Protein 9Z6R (pdb70)

B-factor: mean 29.13, std 9.94, range [15.43, 80.77]

Structure (mmCIF, N/CA/C/O backbone):
data_9Z6R
#
_entry.id   9Z6R
#
_cell.length_a   41.947
_cell.length_b   40.742
_cell.length_c   67.579
_cell.angle_alpha   90.00
_cell.angle_beta   93.11
_cell.angle_gamma   90.00
#
_symmetry.space_group_name_H-M   'P 1 21 1'
#
loop_
_entity.id
_entity.type
_entity.pdbx_description
1 polymer 'CBS domain containing protein'
2 non-polymer 'ACETATE ION'
3 non-polymer 'CHLORIDE ION'
4 non-polymer 'TETRAETHYLENE GLYCOL'
5 water water
#
loop_
_atom_site.group_PDB
_atom_site.id
_atom_site.type_symbol
_atom_site.label_atom_id
_atom_site.label_alt_id
_atom_site.label_comp_id
_atom_site.label_asym_id
_atom_site.label_entity_id
_atom_site.label_seq_id
_atom_site.pdbx_PDB_ins_code
_atom_site.Cartn_x
_atom_site.Cartn_y
_atom_site.Cartn_z
_atom_site.occupancy
_atom_site.B_iso_or_equiv
_atom_site.auth_seq_id
_atom_site.auth_comp_id
_atom_site.auth_asym_id
_atom_site.auth_atom_id
_atom_site.pdbx_PDB_model_num
ATOM 1 N N . HIS A 1 6 ? 47.650 -6.589 -17.445 1.00 59.12 -2 HIS A N 1
ATOM 2 C CA . HIS A 1 6 ? 47.338 -6.372 -15.998 1.00 58.30 -2 HIS A CA 1
ATOM 3 C C . HIS A 1 6 ? 48.622 -6.414 -15.175 1.00 56.74 -2 HIS A C 1
ATOM 4 O O . HIS A 1 6 ? 49.198 -7.474 -14.947 1.00 58.40 -2 HIS A O 1
ATOM 6 N N . HIS A 1 7 ? 49.053 -5.248 -14.701 1.00 53.12 -1 HIS A N 1
ATOM 7 C CA . HIS A 1 7 ? 50.422 -5.121 -14.224 1.00 49.15 -1 HIS A CA 1
ATOM 8 C C . HIS A 1 7 ? 50.635 -5.859 -12.908 1.00 43.75 -1 HIS A C 1
ATOM 9 O O . HIS A 1 7 ? 51.645 -6.547 -12.740 1.00 42.61 -1 HIS A O 1
ATOM 11 N N . HIS A 1 8 ? 49.728 -5.692 -11.937 1.00 41.11 0 HIS A N 1
ATOM 12 C CA . HIS A 1 8 ? 50.128 -6.028 -10.577 1.00 39.09 0 HIS A CA 1
ATOM 13 C C . HIS A 1 8 ? 48.934 -6.283 -9.672 1.00 35.68 0 HIS A C 1
ATOM 14 O O . HIS A 1 8 ? 47.842 -5.757 -9.885 1.00 35.20 0 HIS A O 1
ATOM 21 N N . MET A 1 9 ? 49.178 -7.049 -8.610 1.00 33.64 1 MET A N 1
ATOM 22 C CA . MET A 1 9 ? 48.148 -7.252 -7.601 1.00 33.92 1 MET A CA 1
ATOM 23 C C . MET A 1 9 ? 48.005 -5.998 -6.741 1.00 28.50 1 MET A C 1
ATOM 24 O O . MET A 1 9 ? 48.961 -5.251 -6.521 1.00 29.58 1 MET A O 1
ATOM 29 N N . THR A 1 10 ? 46.780 -5.745 -6.303 1.00 23.31 2 THR A N 1
ATOM 30 C CA . THR A 1 10 ? 46.472 -4.494 -5.617 1.00 22.01 2 THR A CA 1
ATOM 31 C C . THR A 1 10 ? 47.170 -4.432 -4.272 1.00 21.26 2 THR A C 1
ATOM 32 O O . THR A 1 10 ? 47.131 -5.395 -3.501 1.00 21.51 2 THR A O 1
ATOM 36 N N . THR A 1 11 ? 47.791 -3.293 -3.988 1.00 20.96 3 THR A N 1
ATOM 37 C CA . THR A 1 11 ? 48.418 -3.082 -2.695 1.00 20.68 3 THR A CA 1
ATOM 38 C C . THR A 1 11 ? 47.499 -2.302 -1.760 1.00 19.05 3 THR A C 1
ATOM 39 O O . THR A 1 11 ? 46.536 -1.645 -2.162 1.00 20.22 3 THR A O 1
ATOM 43 N N . VAL A 1 12 ? 47.829 -2.389 -0.476 1.00 18.89 4 VAL A N 1
ATOM 44 C CA . VAL A 1 12 ? 47.048 -1.699 0.544 1.00 17.52 4 VAL A CA 1
ATOM 45 C C . VAL A 1 12 ? 46.975 -0.205 0.256 1.00 17.92 4 VAL A C 1
ATOM 46 O O . VAL A 1 12 ? 45.924 0.421 0.431 1.00 18.55 4 VAL A O 1
ATOM 50 N N . ALA A 1 13 ? 48.081 0.387 -0.202 1.00 18.74 5 ALA A N 1
ATOM 51 C CA . ALA A 1 13 ? 48.110 1.823 -0.431 1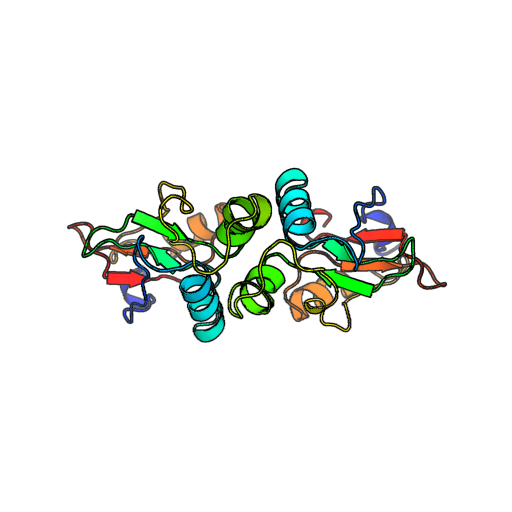.00 20.23 5 ALA A CA 1
ATOM 52 C C . ALA A 1 13 ? 47.061 2.249 -1.448 1.00 19.65 5 ALA A C 1
ATOM 53 O O . ALA A 1 13 ? 46.600 3.392 -1.416 1.00 21.68 5 ALA A O 1
ATOM 55 N N . GLU A 1 14 ? 46.667 1.353 -2.354 1.00 22.25 6 GLU A N 1
ATOM 56 C CA . GLU A 1 14 ? 45.728 1.729 -3.401 1.00 23.42 6 GLU A CA 1
ATOM 57 C C . GLU A 1 14 ? 44.285 1.789 -2.927 1.00 25.24 6 GLU A C 1
ATOM 58 O O . GLU A 1 14 ? 43.442 2.370 -3.617 1.00 27.79 6 GLU A O 1
ATOM 64 N N . VAL A 1 15 ? 43.985 1.202 -1.772 1.00 23.19 7 VAL A N 1
ATOM 65 C CA . VAL A 1 15 ? 42.618 1.144 -1.281 1.00 23.79 7 VAL A CA 1
ATOM 66 C C . VAL A 1 15 ? 42.448 1.725 0.117 1.00 22.10 7 VAL A C 1
ATOM 67 O O . VAL A 1 15 ? 41.308 2.013 0.509 1.00 23.00 7 VAL A O 1
ATOM 71 N N . MET A 1 16 ? 43.517 1.925 0.880 1.00 20.47 8 MET A N 1
ATOM 72 C CA . MET A 1 16 ? 43.361 2.457 2.222 1.00 19.97 8 MET A CA 1
ATOM 73 C C . MET A 1 16 ? 42.872 3.902 2.183 1.00 20.24 8 MET A C 1
ATOM 74 O O . MET A 1 16 ? 42.987 4.616 1.176 1.00 22.19 8 MET A O 1
ATOM 79 N N . THR A 1 17 ? 42.330 4.348 3.309 1.00 19.39 9 THR A N 1
ATOM 80 C CA . THR A 1 17 ? 42.089 5.767 3.468 1.00 20.12 9 THR A CA 1
ATOM 81 C C . THR A 1 17 ? 43.323 6.426 4.070 1.00 20.46 9 THR A C 1
ATOM 82 O O . THR A 1 17 ? 44.050 5.814 4.847 1.00 20.25 9 THR A O 1
ATOM 86 N N . ARG A 1 18 ? 43.551 7.682 3.678 1.00 22.65 10 ARG A N 1
ATOM 87 C CA A ARG A 1 18 ? 44.647 8.498 4.182 0.71 23.44 10 ARG A CA 1
ATOM 88 C CA B ARG A 1 18 ? 44.649 8.491 4.187 0.29 23.94 10 ARG A CA 1
ATOM 89 C C . ARG A 1 18 ? 44.168 9.654 5.041 1.00 25.82 10 ARG A C 1
ATOM 90 O O . ARG A 1 18 ? 45.000 10.365 5.617 1.00 28.04 10 ARG A O 1
ATOM 105 N N . ASP A 1 19 ? 42.862 9.869 5.115 1.00 27.71 11 ASP A N 1
ATOM 106 C CA . ASP A 1 19 ? 42.230 10.857 5.977 1.00 30.17 11 ASP A CA 1
ATOM 107 C C . ASP A 1 19 ? 42.102 10.185 7.332 1.00 31.37 11 ASP A C 1
ATOM 108 O O . ASP A 1 19 ? 41.191 9.386 7.559 1.00 34.03 11 ASP A O 1
ATOM 113 N N . LEU A 1 20 ? 43.046 10.490 8.217 1.00 29.66 12 LEU A N 1
ATOM 114 C CA . LEU A 1 20 ? 43.281 9.733 9.436 1.00 31.28 12 LEU A CA 1
ATOM 115 C C . LEU A 1 20 ? 42.571 10.413 10.594 1.00 30.69 12 LEU A C 1
ATOM 116 O O . LEU A 1 20 ? 42.804 11.593 10.859 1.00 32.79 12 LEU A O 1
ATOM 121 N N . ALA A 1 21 ? 41.692 9.681 11.253 1.00 29.66 13 ALA A N 1
ATOM 122 C CA . ALA A 1 21 ? 41.106 10.102 12.519 1.00 30.74 13 ALA A CA 1
ATOM 123 C C . ALA A 1 21 ? 41.691 9.200 13.598 1.00 29.50 13 ALA A C 1
ATOM 124 O O . ALA A 1 21 ? 41.437 7.992 13.608 1.00 30.91 13 ALA A O 1
ATOM 126 N N . THR A 1 22 ? 42.492 9.776 14.481 1.00 28.05 14 THR A N 1
ATOM 127 C CA . THR A 1 22 ? 43.132 9.015 15.543 1.00 25.99 14 THR A CA 1
ATOM 128 C C . THR A 1 22 ? 42.758 9.583 16.907 1.00 25.53 14 THR A C 1
ATOM 129 O O . THR A 1 22 ? 42.214 10.682 17.032 1.00 26.24 14 THR A O 1
ATOM 133 N N . ILE A 1 23 ? 43.079 8.818 17.940 1.00 25.37 15 ILE A N 1
ATOM 134 C CA . ILE A 1 23 ? 42.841 9.243 19.308 1.00 24.75 15 ILE A CA 1
ATOM 135 C C . ILE A 1 23 ? 44.074 8.934 20.136 1.00 24.29 15 ILE A C 1
ATOM 136 O O . ILE A 1 23 ? 44.763 7.941 19.912 1.00 24.58 15 ILE A O 1
ATOM 141 N N . GLY A 1 24 ? 44.352 9.792 21.104 1.00 24.83 16 GLY A N 1
ATOM 142 C CA . GLY A 1 24 ? 45.513 9.609 21.932 1.00 24.20 16 GLY A CA 1
ATOM 143 C C . GLY A 1 24 ? 45.236 8.810 23.189 1.00 24.43 16 GLY A C 1
ATOM 144 O O . GLY A 1 24 ? 44.106 8.746 23.686 1.00 23.95 16 GLY A O 1
ATOM 145 N N . PRO A 1 25 ? 46.294 8.208 23.746 1.00 26.21 17 PRO A N 1
ATOM 146 C CA . PRO A 1 25 ? 46.108 7.336 24.913 1.00 27.65 17 PRO A CA 1
ATOM 147 C C . PRO A 1 25 ? 45.674 8.081 26.151 1.00 27.91 17 PRO A C 1
ATOM 148 O O . PRO A 1 25 ? 45.112 7.455 27.058 1.00 27.49 17 PRO A O 1
ATOM 152 N N . SER A 1 26 ? 45.903 9.392 26.226 1.00 28.62 18 SER A N 1
ATOM 153 C CA A SER A 1 26 ? 45.503 10.202 27.370 0.55 29.53 18 SER A CA 1
ATOM 154 C CA B SER A 1 26 ? 45.479 10.151 27.396 0.45 29.27 18 SER A CA 1
ATOM 155 C C . SER A 1 26 ? 44.095 10.772 27.239 1.00 28.81 18 SER A C 1
ATOM 156 O O . SER A 1 26 ? 43.600 11.402 28.182 1.00 30.33 18 SER A O 1
ATOM 161 N N . GLN A 1 27 ? 43.452 10.597 26.094 1.00 26.35 19 GLN A N 1
ATOM 162 C CA . GLN A 1 27 ? 42.073 11.012 25.934 1.00 25.00 19 GLN A CA 1
ATOM 163 C C . GLN A 1 27 ? 41.165 9.991 26.596 1.00 25.22 19 GLN A C 1
ATOM 164 O O . GLN A 1 27 ? 41.574 8.871 26.910 1.00 25.56 19 GLN A O 1
ATOM 170 N N . SER A 1 28 ? 39.923 10.393 26.820 1.00 24.94 20 SER A N 1
ATOM 171 C CA . SER A 1 28 ? 39.011 9.591 27.620 1.00 24.09 20 SER A CA 1
ATOM 172 C C . SER A 1 28 ? 38.226 8.581 26.789 1.00 22.60 20 SER A C 1
ATOM 173 O O . SER A 1 28 ? 38.069 8.709 25.576 1.00 22.23 20 SER A O 1
ATOM 176 N N . LEU A 1 29 ? 37.733 7.550 27.476 1.00 22.18 21 LEU A N 1
ATOM 177 C CA . LEU A 1 29 ? 36.797 6.615 26.859 1.00 22.52 21 LEU A CA 1
ATOM 178 C C . LEU A 1 29 ? 35.584 7.336 26.288 1.00 20.49 21 LEU A C 1
ATOM 179 O O . LEU A 1 29 ? 35.083 6.958 25.221 1.00 20.75 21 LEU A O 1
ATOM 184 N N . ARG A 1 30 ? 35.083 8.364 26.985 1.00 21.94 22 ARG A N 1
ATOM 185 C CA . ARG A 1 30 ? 33.969 9.145 26.455 1.00 21.72 22 ARG A CA 1
ATOM 186 C C . ARG A 1 30 ? 34.330 9.769 25.108 1.00 21.91 22 ARG A C 1
ATOM 187 O O . ARG A 1 30 ? 33.519 9.770 24.172 1.00 22.99 22 ARG A O 1
ATOM 195 N N . GLU A 1 31 ? 35.545 10.308 24.991 1.00 22.45 23 GLU A N 1
ATOM 196 C CA . GLU A 1 31 ? 35.965 10.913 23.731 1.00 24.24 23 GLU A CA 1
ATOM 197 C C . GLU A 1 31 ? 36.063 9.866 22.631 1.00 21.42 23 GLU A C 1
ATOM 198 O O . GLU A 1 31 ? 35.686 10.124 21.484 1.00 23.69 23 GLU A O 1
ATOM 204 N N . ALA A 1 32 ? 36.601 8.686 22.953 1.00 20.98 24 ALA A N 1
ATOM 205 C CA . ALA A 1 32 ? 36.664 7.609 21.969 1.00 20.09 24 ALA A CA 1
ATOM 206 C C . ALA A 1 32 ? 35.273 7.209 21.496 1.00 20.24 24 ALA A C 1
ATOM 207 O O . ALA A 1 32 ? 35.053 7.014 20.296 1.00 20.70 24 ALA A O 1
ATOM 209 N N . ALA A 1 33 ? 34.322 7.088 22.420 1.00 21.03 25 ALA A N 1
ATOM 210 C CA . ALA A 1 33 ? 32.966 6.674 22.078 1.00 21.51 25 ALA A CA 1
ATOM 211 C C . ALA A 1 33 ? 32.276 7.722 21.216 1.00 21.50 25 ALA A C 1
ATOM 212 O O . ALA A 1 33 ? 31.602 7.378 20.233 1.00 22.84 25 ALA A O 1
ATOM 214 N N . LYS A 1 34 ? 32.469 9.007 21.534 1.00 23.87 26 LYS A N 1
ATOM 215 C CA . LYS A 1 34 ? 31.928 10.061 20.676 1.00 25.61 26 LYS A CA 1
ATOM 216 C C . LYS A 1 34 ? 32.521 10.003 19.271 1.00 24.60 26 LYS A C 1
ATOM 217 O O . LYS A 1 34 ? 31.805 10.191 18.279 1.00 25.28 26 LYS A O 1
ATOM 223 N N . MET A 1 35 ? 33.833 9.766 19.166 1.00 23.71 27 MET A N 1
ATOM 224 C CA . MET A 1 35 ? 34.465 9.683 17.847 1.00 23.80 27 MET A CA 1
ATOM 225 C C . MET A 1 35 ? 33.923 8.501 17.056 1.00 22.52 27 MET A C 1
ATOM 226 O O . MET A 1 35 ? 33.637 8.637 15.859 1.00 22.72 27 MET A O 1
ATOM 231 N N . MET A 1 36 ? 33.765 7.339 17.702 1.00 21.29 28 MET A N 1
ATOM 232 C CA . MET A 1 36 ? 33.181 6.177 17.033 1.00 20.07 28 MET A CA 1
ATOM 233 C C . MET A 1 36 ? 31.776 6.467 16.526 1.00 21.47 28 MET A C 1
ATOM 234 O O . MET A 1 36 ? 31.412 6.073 15.408 1.00 23.00 28 MET A O 1
ATOM 239 N N . ASP A 1 37 ? 30.980 7.176 17.319 1.00 22.84 29 ASP A N 1
ATOM 240 C CA . ASP A 1 37 ? 29.627 7.518 16.909 1.00 24.67 29 ASP A CA 1
ATOM 241 C C . ASP A 1 37 ? 29.652 8.493 15.738 1.00 25.98 29 ASP A C 1
ATOM 242 O O . ASP A 1 37 ? 29.005 8.267 14.707 1.00 26.57 29 ASP A O 1
ATOM 247 N N . ASP A 1 38 ? 30.417 9.579 15.875 1.00 25.43 30 ASP A N 1
ATOM 248 C CA . ASP A 1 38 ? 30.436 10.626 14.856 1.00 26.07 30 ASP A CA 1
ATOM 249 C C . ASP A 1 38 ? 30.914 10.092 13.511 1.00 25.70 30 ASP A C 1
ATOM 250 O O . ASP A 1 38 ? 30.377 10.469 12.457 1.00 26.87 30 ASP A O 1
ATOM 255 N N . LEU A 1 39 ? 31.967 9.275 13.524 1.00 25.70 31 LEU A N 1
ATOM 256 C CA . LEU A 1 39 ? 32.578 8.747 12.311 1.00 24.93 31 LEU A CA 1
ATOM 257 C C . LEU A 1 39 ? 31.977 7.425 11.852 1.00 25.00 31 LEU A C 1
ATOM 258 O O . LEU A 1 39 ? 32.352 6.930 10.782 1.00 26.66 31 LEU A O 1
ATOM 263 N N . ASN A 1 40 ? 31.044 6.859 12.609 1.00 24.17 32 ASN A N 1
ATOM 264 C CA . ASN A 1 40 ? 30.397 5.599 12.256 1.00 25.22 32 ASN A CA 1
ATOM 265 C C . ASN A 1 40 ? 31.425 4.502 12.022 1.00 23.20 32 ASN A C 1
ATOM 266 O O . ASN A 1 40 ? 31.357 3.741 11.048 1.00 25.79 32 ASN A O 1
ATOM 271 N N . VAL A 1 41 ? 32.364 4.396 12.963 1.00 21.75 33 VAL A N 1
ATOM 272 C CA . VAL A 1 41 ? 33.368 3.343 12.940 1.00 20.14 33 VAL A CA 1
ATOM 273 C C . VAL A 1 41 ? 33.355 2.615 14.276 1.00 20.40 33 VAL A C 1
ATOM 274 O O . VAL A 1 41 ? 32.975 3.170 15.314 1.00 20.09 33 VAL A O 1
ATOM 278 N N . GLY A 1 42 ? 33.798 1.362 14.238 1.00 21.12 34 GLY A N 1
ATOM 279 C CA . GLY A 1 42 ? 33.866 0.511 15.403 1.00 19.82 34 GLY A CA 1
ATOM 280 C C . GLY A 1 42 ? 35.238 0.335 16.003 1.00 18.62 34 GLY A C 1
ATOM 281 O O . GLY A 1 42 ? 35.381 -0.413 16.974 1.00 19.99 34 GLY A O 1
ATOM 282 N N . SER A 1 43 ? 36.257 1.002 15.462 1.00 18.71 35 SER A N 1
ATOM 283 C CA A SER A 1 43 ? 37.645 0.814 15.880 0.55 18.08 35 SER A CA 1
ATOM 284 C CA B SER A 1 43 ? 37.600 0.885 15.992 0.45 20.39 35 SER A CA 1
ATOM 285 C C . SER A 1 43 ? 38.401 2.094 15.544 1.00 19.59 35 SER A C 1
ATOM 286 O O . SER A 1 43 ? 38.214 2.618 14.439 1.00 21.94 35 SER A O 1
ATOM 291 N N . LEU A 1 44 ? 39.257 2.562 16.457 1.00 19.54 36 LEU A N 1
ATOM 292 C CA . LEU A 1 44 ? 40.057 3.750 16.282 1.00 20.07 36 LEU A CA 1
ATOM 293 C C . LEU A 1 44 ? 41.530 3.435 16.494 1.00 19.04 36 LEU A C 1
ATOM 294 O O . LEU A 1 44 ? 41.892 2.766 17.478 1.00 19.95 36 LEU A O 1
ATOM 299 N N . PRO A 1 45 ? 42.411 3.986 15.657 1.00 20.05 37 PRO A N 1
ATOM 300 C CA . PRO A 1 45 ? 43.850 3.910 15.941 1.00 20.27 37 PRO A CA 1
ATOM 301 C C . PRO A 1 45 ? 44.195 4.810 17.115 1.00 21.25 37 PRO A C 1
ATOM 302 O O . PRO A 1 45 ? 43.793 5.979 17.165 1.00 22.66 37 PRO A O 1
ATOM 306 N N . VAL A 1 46 ? 44.924 4.243 18.063 1.00 20.76 38 VAL A N 1
ATOM 307 C CA . VAL A 1 46 ? 45.397 4.951 19.243 1.00 21.58 38 VAL A CA 1
ATOM 308 C C . VAL A 1 46 ? 46.844 5.279 18.968 1.00 22.69 38 VAL A C 1
ATOM 309 O O . VAL A 1 46 ? 47.655 4.378 18.737 1.00 24.16 38 VAL A O 1
ATOM 313 N N . CYS A 1 47 ? 47.175 6.558 18.954 1.00 24.61 39 CYS A N 1
ATOM 314 C CA A CYS A 1 47 ? 48.516 6.972 18.582 0.58 26.87 39 CYS A CA 1
ATOM 315 C CA B CYS A 1 47 ? 48.550 6.911 18.659 0.42 28.30 39 CYS A CA 1
ATOM 316 C C . CYS A 1 47 ? 48.943 8.187 19.384 1.00 30.17 39 CYS A C 1
ATOM 317 O O . CYS A 1 47 ? 48.107 8.948 19.875 1.00 30.47 39 CYS A O 1
ATOM 322 N N . ASP A 1 48 ? 50.250 8.396 19.446 1.00 36.72 40 ASP A N 1
ATOM 323 C CA A ASP A 1 48 ? 50.840 9.697 19.763 0.51 40.55 40 ASP A CA 1
ATOM 324 C CA B ASP A 1 48 ? 50.840 9.691 19.756 0.49 39.80 40 ASP A CA 1
ATOM 325 C C . ASP A 1 48 ? 51.412 10.195 18.434 1.00 40.99 40 ASP A C 1
ATOM 326 O O . ASP A 1 48 ? 52.461 9.723 17.978 1.00 41.67 40 ASP A O 1
ATOM 335 N N . GLY A 1 49 ? 50.703 11.122 17.793 1.00 41.97 41 GLY A N 1
ATOM 336 C CA . GLY A 1 49 ? 51.117 11.530 16.457 1.00 44.05 41 GLY A CA 1
ATOM 337 C C . GLY A 1 49 ? 51.078 10.341 15.519 1.00 45.39 41 GLY A C 1
ATOM 338 O O . GLY A 1 49 ? 50.104 9.577 15.483 1.00 47.25 41 GLY A O 1
ATOM 339 N N . VAL A 1 50 ? 52.164 10.165 14.756 1.00 43.72 42 VAL A N 1
ATOM 340 C CA . VAL A 1 50 ? 52.246 9.052 13.813 1.00 42.11 42 VAL A CA 1
ATOM 341 C C . VAL A 1 50 ? 52.678 7.752 14.472 1.00 37.47 42 VAL A C 1
ATOM 342 O O . VAL A 1 50 ? 52.874 6.747 13.766 1.00 33.66 42 VAL A O 1
ATOM 346 N N . ASN A 1 51 ? 52.850 7.754 15.798 1.00 36.29 43 ASN A N 1
ATOM 347 C CA . ASN A 1 51 ? 53.377 6.620 16.555 1.00 34.97 43 ASN A CA 1
ATOM 348 C C . ASN A 1 51 ? 52.216 5.750 17.010 1.00 30.22 43 ASN A C 1
ATOM 349 O O . ASN A 1 51 ? 51.494 6.101 17.949 1.00 29.97 43 ASN A O 1
ATOM 354 N N . LEU A 1 52 ? 52.071 4.601 16.378 1.00 27.20 44 LEU A N 1
ATOM 355 C CA . LEU A 1 52 ? 50.904 3.768 16.569 1.00 25.89 44 LEU A CA 1
ATOM 356 C C . LEU A 1 52 ? 51.075 2.920 17.816 1.00 25.03 44 LEU A C 1
ATOM 357 O O . LEU A 1 52 ? 52.058 2.184 17.956 1.00 26.63 44 LEU A O 1
ATOM 362 N N . ILE A 1 53 ? 50.088 3.004 18.697 1.00 23.88 45 ILE A N 1
ATOM 363 C CA . ILE A 1 53 ? 50.072 2.243 19.933 1.00 25.57 45 ILE A CA 1
ATOM 364 C C . ILE A 1 53 ? 49.197 1.004 19.816 1.00 25.04 45 ILE A C 1
ATOM 365 O O . ILE A 1 53 ? 49.576 -0.083 20.252 1.00 28.11 45 ILE A O 1
ATOM 370 N N . GLY A 1 54 ? 48.008 1.156 19.252 1.00 22.91 46 GLY A N 1
ATOM 371 C CA . GLY A 1 54 ? 47.082 0.050 19.182 1.00 22.33 46 GLY A CA 1
ATOM 372 C C . GLY A 1 54 ? 45.828 0.460 18.442 1.00 21.90 46 GLY A C 1
ATOM 373 O O . GLY A 1 54 ? 45.753 1.540 17.846 1.00 23.00 46 GLY A O 1
ATOM 374 N N . MET A 1 55 ? 44.862 -0.436 18.448 1.00 21.46 47 MET A N 1
ATOM 375 C CA . MET A 1 55 ? 43.522 -0.155 17.950 1.00 21.30 47 MET A CA 1
ATOM 376 C C . MET A 1 55 ? 42.568 -0.389 19.103 1.00 20.27 47 MET A C 1
ATOM 377 O O . MET A 1 55 ? 42.701 -1.383 19.815 1.00 22.41 47 MET A O 1
ATOM 382 N N . LEU A 1 56 ? 41.637 0.527 19.297 1.00 19.10 48 LEU A N 1
ATOM 383 C CA . LEU A 1 56 ? 40.633 0.416 20.355 1.00 19.53 48 LEU A CA 1
ATOM 384 C C . LEU A 1 56 ? 39.279 0.217 19.694 1.00 18.64 48 LEU A C 1
ATOM 385 O O . LEU A 1 56 ? 38.856 1.059 18.893 1.00 19.36 48 LEU A O 1
ATOM 390 N N . THR A 1 57 ? 38.602 -0.883 20.017 1.00 17.87 49 THR A N 1
ATOM 391 C CA . THR A 1 57 ? 37.302 -1.151 19.419 1.00 18.28 49 THR A CA 1
ATOM 392 C C . THR A 1 57 ? 36.160 -0.786 20.361 1.00 17.91 49 THR A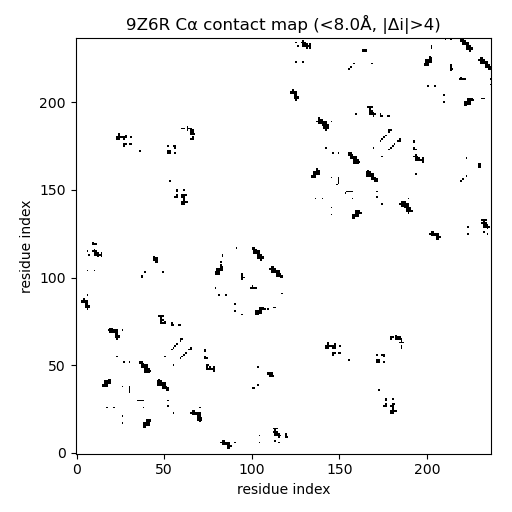 C 1
ATOM 393 O O . THR A 1 57 ? 36.337 -0.671 21.579 1.00 18.42 49 THR A O 1
ATOM 397 N N . ASP A 1 58 ? 34.960 -0.656 19.789 1.00 18.90 50 ASP A N 1
ATOM 398 C CA . ASP A 1 58 ? 33.777 -0.463 20.619 1.00 19.66 50 ASP A CA 1
ATOM 399 C C . ASP A 1 58 ? 33.596 -1.625 21.591 1.00 19.88 50 ASP A C 1
ATOM 400 O O . ASP A 1 58 ? 33.336 -1.411 22.792 1.00 20.67 50 ASP A O 1
ATOM 405 N N . ARG A 1 59 ? 33.831 -2.848 21.134 1.00 20.36 51 ARG A N 1
ATOM 406 C CA . ARG A 1 59 ? 33.683 -3.978 22.031 1.00 20.94 51 ARG A CA 1
ATOM 407 C C . ARG A 1 59 ? 34.727 -3.941 23.135 1.00 19.38 51 ARG A C 1
ATOM 408 O O . ARG A 1 59 ? 34.433 -4.326 24.273 1.00 20.89 51 ARG A O 1
ATOM 416 N N . ASP A 1 60 ? 35.954 -3.505 22.830 1.00 19.20 52 ASP A N 1
ATOM 417 C CA . ASP A 1 60 ? 36.968 -3.367 23.872 1.00 19.28 52 ASP A CA 1
ATOM 418 C C . ASP A 1 60 ? 36.455 -2.465 24.991 1.00 19.12 52 ASP A C 1
ATOM 419 O O . ASP A 1 60 ? 36.676 -2.727 26.189 1.00 20.29 52 ASP A O 1
ATOM 424 N N . ILE A 1 61 ? 35.829 -1.343 24.627 1.00 19.39 53 ILE A N 1
ATOM 425 C CA . ILE A 1 61 ? 35.315 -0.442 25.652 1.00 20.26 53 ILE A CA 1
ATOM 426 C C . ILE A 1 61 ? 34.334 -1.184 26.540 1.00 19.03 53 ILE A C 1
ATOM 427 O O . ILE A 1 61 ? 34.382 -1.072 27.771 1.00 20.43 53 ILE A O 1
ATOM 432 N N . VAL A 1 62 ? 33.450 -1.977 25.942 1.00 18.80 54 VAL A N 1
ATOM 433 C CA . VAL A 1 62 ? 32.418 -2.656 26.710 1.00 18.25 54 VAL A CA 1
ATOM 434 C C . VAL A 1 62 ? 33.025 -3.736 27.587 1.00 18.00 54 VAL A C 1
ATOM 435 O O . VAL A 1 62 ? 32.739 -3.798 28.788 1.00 19.39 54 VAL A O 1
ATOM 439 N N . VAL A 1 63 ? 33.845 -4.618 27.016 1.00 18.97 55 VAL A N 1
ATOM 440 C CA . VAL A 1 63 ? 34.243 -5.794 27.785 1.00 20.66 55 VAL A CA 1
ATOM 441 C C . VAL A 1 63 ? 35.450 -5.523 28.685 1.00 21.54 55 VAL A C 1
ATOM 442 O O . VAL A 1 63 ? 35.591 -6.154 29.742 1.00 25.95 55 VAL A O 1
ATOM 446 N N . ARG A 1 64 ? 36.309 -4.581 28.320 1.00 20.08 56 ARG A N 1
ATOM 447 C CA . ARG A 1 64 ? 37.464 -4.271 29.143 1.00 22.01 56 ARG A CA 1
ATOM 448 C C . ARG A 1 64 ? 37.213 -3.133 30.119 1.00 23.61 56 ARG A C 1
ATOM 449 O O . ARG A 1 64 ? 37.837 -3.109 31.187 1.00 27.37 56 ARG A O 1
ATOM 457 N N . ALA A 1 65 ? 36.337 -2.181 29.781 1.00 20.81 57 ALA A N 1
ATOM 458 C CA . ALA A 1 65 ? 36.081 -1.054 30.670 1.00 20.83 57 ALA A CA 1
ATOM 459 C C . ALA A 1 65 ? 34.740 -1.165 31.374 1.00 19.46 57 ALA A C 1
ATOM 460 O O . ALA A 1 65 ? 34.707 -1.302 32.599 1.00 20.73 57 ALA A O 1
ATOM 462 N N . VAL A 1 66 ? 33.633 -1.094 30.637 1.00 19.59 58 VAL A N 1
ATOM 463 C CA . VAL A 1 66 ? 32.319 -1.023 31.269 1.00 17.96 58 VAL A CA 1
ATOM 464 C C . VAL A 1 66 ? 32.087 -2.229 32.175 1.00 18.50 58 VAL A C 1
ATOM 465 O O . VAL A 1 66 ? 31.620 -2.083 33.311 1.00 19.98 58 VAL A O 1
ATOM 469 N N . SER A 1 67 ? 32.461 -3.426 31.718 1.00 18.93 59 SER A N 1
ATOM 470 C CA A SER A 1 67 ? 32.204 -4.626 32.502 0.67 19.63 59 SER A CA 1
ATOM 471 C CA B SER A 1 67 ? 32.227 -4.640 32.488 0.33 20.57 59 SER A CA 1
ATOM 472 C C . SER A 1 67 ? 33.003 -4.631 33.794 1.00 21.74 59 SER A C 1
ATOM 473 O O . SER A 1 67 ? 32.617 -5.317 34.745 1.00 23.63 59 SER A O 1
ATOM 478 N N . ALA A 1 68 ? 34.106 -3.897 33.842 1.00 22.07 60 ALA A N 1
ATOM 479 C CA . ALA A 1 68 ? 34.948 -3.826 35.026 1.00 23.44 60 ALA A CA 1
ATOM 480 C C . ALA A 1 68 ? 34.670 -2.590 35.860 1.00 24.30 60 ALA A C 1
ATOM 481 O O . ALA A 1 68 ? 35.373 -2.358 36.855 1.00 27.81 60 ALA A O 1
ATOM 483 N N . GLY A 1 69 ? 33.657 -1.802 35.495 1.00 24.29 61 GLY A N 1
ATOM 484 C CA . GLY A 1 69 ? 33.308 -0.610 36.238 1.00 23.48 61 GLY A CA 1
ATOM 485 C C . GLY A 1 69 ? 34.148 0.600 35.908 1.00 23.95 61 GLY A C 1
ATOM 486 O O . GLY A 1 69 ? 34.106 1.588 36.662 1.00 26.03 61 GLY A O 1
ATOM 487 N N . VAL A 1 70 ? 34.924 0.548 34.826 1.00 23.18 62 VAL A N 1
ATOM 488 C CA . VAL A 1 70 ? 35.759 1.675 34.445 1.00 25.69 62 VAL A CA 1
ATOM 489 C C . VAL A 1 70 ? 34.863 2.676 33.745 1.00 25.98 62 VAL A C 1
ATOM 490 O O . VAL A 1 70 ? 34.176 2.328 32.775 1.00 27.97 62 VAL A O 1
ATOM 494 N N . ALA A 1 71 ? 34.874 3.907 34.223 1.00 26.17 63 ALA A N 1
ATOM 495 C CA . ALA A 1 71 ? 33.908 4.909 33.806 1.00 27.77 63 ALA A CA 1
ATOM 496 C C . ALA A 1 71 ? 34.423 5.710 32.629 1.00 25.68 63 ALA A C 1
ATOM 497 O O . ALA A 1 71 ? 35.613 5.702 32.309 1.00 24.02 63 ALA A O 1
ATOM 499 N N . PRO A 1 72 ? 33.524 6.450 31.975 1.00 25.16 64 PRO A N 1
ATOM 500 C CA . PRO A 1 72 ? 33.891 7.099 30.708 1.00 24.62 64 PRO A CA 1
ATOM 501 C C . PRO A 1 72 ? 34.951 8.170 30.824 1.00 24.87 64 PRO A C 1
ATOM 502 O O . PRO A 1 72 ? 35.591 8.480 29.817 1.00 25.52 64 PRO A O 1
ATOM 506 N N . ASN A 1 73 ? 35.167 8.747 31.991 1.00 26.54 65 ASN A N 1
ATOM 507 C CA . ASN A 1 73 ? 36.167 9.791 32.136 1.00 29.90 65 ASN A CA 1
ATOM 508 C C . ASN A 1 73 ? 37.587 9.248 32.205 1.00 30.24 65 ASN A C 1
ATOM 509 O O . ASN A 1 73 ? 38.538 10.037 32.160 1.00 31.59 65 ASN A O 1
ATOM 514 N N . GLU A 1 74 ? 37.758 7.938 32.325 1.00 29.19 66 GLU A N 1
ATOM 515 C CA . GLU A 1 74 ? 39.086 7.365 32.453 1.00 31.14 66 GLU A CA 1
ATOM 516 C C . GLU A 1 74 ? 39.801 7.361 31.108 1.00 27.73 66 GLU A C 1
ATOM 517 O O . GLU A 1 74 ? 39.174 7.342 30.041 1.00 26.20 66 GLU A O 1
ATOM 523 N N . ARG A 1 75 ? 41.129 7.399 31.182 1.00 27.72 67 ARG A N 1
ATOM 524 C CA . ARG A 1 75 ? 41.972 7.431 29.997 1.00 26.88 67 ARG A CA 1
ATOM 525 C C . ARG A 1 75 ? 41.900 6.103 29.262 1.00 26.50 67 ARG A C 1
ATOM 526 O O . ARG A 1 75 ? 41.738 5.031 29.859 1.00 29.24 67 ARG A O 1
ATOM 534 N N . ILE A 1 76 ? 41.984 6.185 27.935 1.00 24.20 68 ILE A N 1
ATOM 535 C CA A ILE A 1 76 ? 41.988 5.015 27.056 0.52 24.59 68 ILE A CA 1
ATOM 536 C CA B ILE A 1 76 ? 41.899 4.945 27.190 0.48 24.71 68 ILE A CA 1
ATOM 537 C C . ILE A 1 76 ? 43.145 4.081 27.358 1.00 25.41 68 ILE A C 1
ATOM 538 O O . ILE A 1 76 ? 43.058 2.869 27.137 1.00 24.75 68 ILE A O 1
ATOM 547 N N . GLU A 1 77 ? 44.282 4.630 27.794 1.00 28.12 69 GLU A N 1
ATOM 548 C CA . GLU A 1 77 ? 45.496 3.822 27.734 1.00 32.77 69 GLU A CA 1
ATOM 549 C C . GLU A 1 77 ? 45.436 2.591 28.634 1.00 32.72 69 GLU A C 1
ATOM 550 O O . GLU A 1 77 ? 46.096 1.584 28.344 1.00 34.19 69 GLU A O 1
ATOM 556 N N . GLY A 1 78 ? 44.651 2.630 29.705 1.00 31.95 70 GLY A N 1
ATOM 557 C CA . GLY A 1 78 ? 44.534 1.446 30.539 1.00 33.21 70 GLY A CA 1
ATOM 558 C C . GLY A 1 78 ? 43.706 0.335 29.933 1.00 32.91 70 GLY A C 1
ATOM 559 O O . GLY A 1 78 ? 43.707 -0.782 30.465 1.00 34.93 70 GLY A O 1
ATOM 560 N N . VAL A 1 79 ? 43.001 0.623 28.842 1.00 29.09 71 VAL A N 1
ATOM 561 C CA . VAL A 1 79 ? 42.099 -0.325 28.204 1.00 31.71 71 VAL A CA 1
ATOM 562 C C . VAL A 1 79 ? 42.691 -0.895 26.919 1.00 31.07 71 VAL A C 1
ATOM 563 O O . VAL A 1 79 ? 42.264 -1.973 26.481 1.00 30.42 71 VAL A O 1
ATOM 567 N N . VAL A 1 80 ? 43.681 -0.224 26.330 1.00 33.55 72 VAL A N 1
ATOM 568 C CA . VAL A 1 80 ? 44.289 -0.686 25.090 1.00 35.93 72 VAL A CA 1
ATOM 569 C C . VAL A 1 80 ? 45.054 -1.970 25.343 1.00 38.62 72 VAL A C 1
ATOM 570 O O . VAL A 1 80 ? 45.853 -2.065 26.284 1.00 40.40 72 VAL A O 1
ATOM 574 N N . SER A 1 81 ? 44.833 -2.955 24.482 1.00 39.83 73 SER A N 1
ATOM 575 C CA . SER A 1 81 ? 45.559 -4.209 24.555 1.00 42.96 73 SER A CA 1
ATOM 576 C C . SER A 1 81 ? 45.916 -4.615 23.141 1.00 42.48 73 SER A C 1
ATOM 577 O O . SER A 1 81 ? 45.124 -4.426 22.216 1.00 45.72 73 SER A O 1
ATOM 580 N N . GLY A 1 82 ? 47.096 -5.184 22.991 1.00 39.23 74 GLY A N 1
ATOM 581 C CA . GLY A 1 82 ? 47.610 -5.525 21.689 1.00 36.25 74 GLY A CA 1
ATOM 582 C C . GLY A 1 82 ? 48.232 -6.899 21.722 1.00 33.31 74 GLY A C 1
ATOM 583 O O . GLY A 1 82 ? 47.841 -7.762 22.516 1.00 34.97 74 GLY A O 1
ATOM 584 N N . PRO A 1 83 ? 49.208 -7.130 20.849 1.00 28.75 75 PRO A N 1
ATOM 585 C CA . PRO A 1 83 ? 49.715 -6.184 19.846 1.00 27.81 75 PRO A CA 1
ATOM 586 C C . PRO A 1 83 ? 48.652 -5.901 18.791 1.00 24.30 75 PRO A C 1
ATOM 587 O O . PRO A 1 83 ? 47.832 -6.786 18.528 1.00 22.61 75 PRO A O 1
ATOM 591 N N . PRO A 1 84 ? 48.622 -4.707 18.186 1.00 23.35 76 PRO A N 1
ATOM 592 C CA . PRO A 1 84 ? 47.636 -4.453 17.133 1.00 22.98 76 PRO A CA 1
ATOM 593 C C . PRO A 1 84 ? 47.996 -5.231 15.892 1.00 20.33 76 PRO A C 1
ATOM 594 O O . PRO A 1 84 ? 49.176 -5.431 15.586 1.00 19.58 76 PRO A O 1
ATOM 598 N N . ASP A 1 85 ? 46.968 -5.650 15.169 1.00 20.13 77 ASP A N 1
ATOM 599 C CA . ASP A 1 85 ? 47.188 -5.965 13.774 1.00 20.03 77 ASP A CA 1
ATOM 600 C C . ASP A 1 85 ? 47.631 -4.687 13.077 1.00 19.02 77 ASP A C 1
ATOM 601 O O . ASP A 1 85 ? 47.197 -3.585 13.423 1.00 21.01 77 ASP A O 1
ATOM 606 N N . TRP A 1 86 ? 48.515 -4.837 12.108 1.00 17.64 78 TRP A N 1
ATOM 607 C CA . TRP A 1 86 ? 48.966 -3.706 11.319 1.00 17.62 78 TRP A CA 1
ATOM 608 C C . TRP A 1 86 ? 49.601 -4.277 10.067 1.00 16.68 78 TRP A C 1
ATOM 609 O O . TRP A 1 86 ? 49.981 -5.451 10.021 1.00 18.51 78 TRP A O 1
ATOM 620 N N . CYS A 1 87 ? 49.710 -3.434 9.045 1.00 16.64 79 CYS A N 1
ATOM 621 C CA . CYS A 1 87 ? 50.342 -3.850 7.809 1.00 15.99 79 CYS A CA 1
ATOM 622 C C . CYS A 1 87 ? 51.123 -2.692 7.215 1.00 15.43 79 CYS A C 1
ATOM 623 O O . CYS A 1 87 ? 51.006 -1.553 7.654 1.00 16.28 79 CYS A O 1
ATOM 626 N N . TYR A 1 88 ? 51.952 -3.006 6.221 1.00 17.33 80 TYR A N 1
ATOM 627 C CA . TYR A 1 88 ? 52.650 -1.998 5.448 1.00 18.27 80 TYR A CA 1
ATOM 628 C C . TYR A 1 88 ? 51.836 -1.591 4.226 1.00 18.23 80 TYR A C 1
ATOM 629 O O . TYR A 1 88 ? 51.064 -2.373 3.669 1.00 17.94 80 TYR A O 1
ATOM 638 N N . GLU A 1 89 ? 52.041 -0.352 3.798 1.00 19.24 81 GLU A N 1
ATOM 639 C CA . GLU A 1 89 ? 51.255 0.153 2.685 1.00 19.42 81 GLU A CA 1
ATOM 640 C C . GLU A 1 89 ? 51.530 -0.593 1.383 1.00 19.81 81 GLU A C 1
ATOM 641 O O . GLU A 1 89 ? 50.656 -0.637 0.507 1.00 20.76 81 GLU A O 1
ATOM 647 N N . ASP A 1 90 ? 52.705 -1.198 1.236 1.00 20.52 82 ASP A N 1
ATOM 648 C CA A ASP A 1 90 ? 53.026 -1.934 0.018 0.66 22.18 82 ASP A CA 1
ATOM 649 C CA B ASP A 1 90 ? 53.022 -1.933 0.017 0.34 22.18 82 ASP A CA 1
ATOM 650 C C . ASP A 1 90 ? 52.646 -3.412 0.093 1.00 21.18 82 ASP A C 1
ATOM 651 O O . ASP A 1 90 ? 52.953 -4.167 -0.826 1.00 22.40 82 ASP A O 1
ATOM 660 N N . ASP A 1 91 ? 51.977 -3.843 1.155 1.00 18.42 83 ASP A N 1
ATOM 661 C CA . ASP A 1 91 ? 51.543 -5.224 1.239 1.00 18.39 83 ASP A CA 1
ATOM 662 C C . ASP A 1 91 ? 50.394 -5.489 0.268 1.00 20.40 83 ASP A C 1
ATOM 663 O O . ASP A 1 91 ? 49.665 -4.592 -0.144 1.00 19.83 83 ASP A O 1
ATOM 668 N N . ASP A 1 92 ? 50.230 -6.754 -0.073 1.00 21.71 84 ASP A N 1
ATOM 669 C CA . ASP A 1 92 ? 49.168 -7.194 -0.962 1.00 22.99 84 ASP A CA 1
ATOM 670 C C . ASP A 1 92 ? 47.844 -7.175 -0.209 1.00 20.25 84 ASP A C 1
ATOM 671 O O . ASP A 1 92 ? 47.749 -7.696 0.899 1.00 19.13 84 ASP A O 1
ATOM 676 N N . VAL A 1 93 ? 46.820 -6.579 -0.807 1.00 20.42 85 VAL A N 1
ATOM 677 C CA A VAL A 1 93 ? 45.538 -6.398 -0.124 0.36 20.98 85 VAL A CA 1
ATOM 678 C CA B VAL A 1 93 ? 45.578 -6.396 -0.070 0.64 22.23 85 VAL A CA 1
ATOM 679 C C . VAL A 1 93 ? 44.917 -7.732 0.242 1.00 20.49 85 VAL A C 1
ATOM 680 O O . VAL A 1 93 ? 44.310 -7.886 1.307 1.00 20.76 85 VAL A O 1
ATOM 687 N N . ASP A 1 94 ? 45.011 -8.718 -0.653 1.00 21.20 86 ASP A N 1
ATOM 688 C CA . ASP A 1 94 ? 44.343 -9.977 -0.360 1.00 23.37 86 ASP A CA 1
ATOM 689 C C . ASP A 1 94 ? 44.956 -10.679 0.849 1.00 22.51 86 ASP A C 1
ATOM 690 O O . ASP A 1 94 ? 44.245 -11.298 1.649 1.00 22.64 86 ASP A O 1
ATOM 695 N N . THR A 1 95 ? 46.277 -10.635 0.966 1.00 21.31 87 THR A N 1
ATOM 696 C CA . THR A 1 95 ? 46.936 -11.228 2.120 1.00 21.09 87 THR A CA 1
ATOM 697 C C . THR A 1 95 ? 46.492 -10.538 3.395 1.00 19.88 87 THR A C 1
ATOM 698 O O . THR A 1 95 ? 46.202 -11.193 4.414 1.00 21.73 87 THR A O 1
ATOM 702 N N . VAL A 1 96 ? 46.404 -9.215 3.349 1.00 18.44 88 VAL A N 1
ATOM 703 C CA . VAL A 1 96 ? 45.982 -8.476 4.528 1.00 18.10 88 VAL A CA 1
ATOM 704 C C . VAL A 1 96 ? 44.531 -8.779 4.858 1.00 17.92 88 VAL A C 1
ATOM 705 O O . VAL A 1 96 ? 44.186 -8.991 6.030 1.00 18.89 88 VAL A O 1
ATOM 709 N N . ARG A 1 97 ? 43.669 -8.861 3.844 1.00 17.80 89 ARG A N 1
ATOM 710 C CA . ARG A 1 97 ? 42.271 -9.189 4.096 1.00 18.92 89 ARG A CA 1
ATOM 711 C C . ARG A 1 97 ? 42.144 -10.534 4.803 1.00 20.40 89 ARG A C 1
ATOM 712 O O . ARG A 1 97 ? 41.353 -10.681 5.742 1.00 22.25 89 ARG A O 1
ATOM 720 N N . LYS A 1 98 ? 42.909 -11.530 4.373 1.00 21.13 90 LYS A N 1
ATOM 721 C CA . LYS A 1 98 ? 42.844 -12.827 5.047 1.00 22.64 90 LYS A CA 1
ATOM 722 C C . LYS A 1 98 ? 43.271 -12.734 6.515 1.00 23.37 90 LYS A C 1
ATOM 723 O O . LYS A 1 98 ? 42.692 -13.403 7.383 1.00 25.53 90 LYS A O 1
ATOM 729 N N . LYS A 1 99 ? 44.318 -11.955 6.800 1.00 23.21 91 LYS A N 1
ATOM 730 C CA . LYS A 1 99 ? 44.757 -11.748 8.179 1.00 22.21 91 LYS A CA 1
ATOM 731 C C . LYS A 1 99 ? 43.703 -11.013 8.993 1.00 23.13 91 LYS A C 1
ATOM 732 O O . LYS A 1 99 ? 43.543 -11.299 10.189 1.00 24.23 91 LYS A O 1
ATOM 738 N N . MET A 1 100 ? 42.972 -10.081 8.373 1.00 22.29 92 MET A N 1
ATOM 739 C CA . MET A 1 100 ? 41.888 -9.403 9.079 1.00 22.75 92 MET A CA 1
ATOM 740 C C . MET A 1 100 ? 40.762 -10.373 9.415 1.00 25.52 92 MET A C 1
ATOM 741 O O . MET A 1 100 ? 40.191 -10.316 10.508 1.00 26.79 92 MET A O 1
ATOM 746 N N . GLU A 1 101 ? 40.414 -11.265 8.491 1.00 28.50 93 GLU A N 1
ATOM 747 C CA . GLU A 1 101 ? 39.379 -12.252 8.784 1.00 31.62 93 GLU A CA 1
ATOM 748 C C . GLU A 1 101 ? 39.848 -13.225 9.866 1.00 32.79 93 GLU A C 1
ATOM 749 O O . GLU A 1 101 ? 39.057 -13.629 10.725 1.00 34.57 93 GLU A O 1
ATOM 755 N N . GLU A 1 102 ? 41.147 -13.535 9.889 1.00 33.57 94 GLU A N 1
ATOM 756 C CA . GLU A 1 102 ? 41.713 -14.418 10.909 1.00 35.85 94 GLU A CA 1
ATOM 757 C C . GLU A 1 102 ? 41.576 -13.814 12.302 1.00 34.85 94 GLU A C 1
ATOM 758 O O . GLU A 1 102 ? 41.247 -14.517 13.264 1.00 37.33 94 GLU A O 1
ATOM 764 N N . ALA A 1 103 ? 41.812 -12.511 12.426 1.00 33.79 95 ALA A N 1
ATOM 765 C CA . ALA A 1 103 ? 41.672 -11.795 13.683 1.00 32.33 95 ALA A CA 1
ATOM 766 C C . ALA A 1 103 ? 40.247 -11.311 13.930 1.00 32.14 95 ALA A C 1
ATOM 767 O O . ALA A 1 103 ? 39.964 -10.798 15.022 1.00 31.20 95 ALA A O 1
ATOM 769 N N . GLN A 1 104 ? 39.336 -11.500 12.973 1.00 30.59 96 GLN A N 1
ATOM 770 C CA . GLN A 1 104 ? 37.957 -11.008 13.075 1.00 30.85 96 GLN A CA 1
ATOM 771 C C . GLN A 1 104 ? 37.907 -9.500 13.341 1.00 26.79 96 GLN A C 1
ATOM 772 O O . GLN A 1 104 ? 37.169 -9.019 14.209 1.00 28.29 96 GLN A O 1
ATOM 778 N N . ILE A 1 105 ? 38.698 -8.747 12.583 1.00 23.85 97 ILE A N 1
ATOM 779 C CA . ILE A 1 105 ? 38.715 -7.296 12.678 1.00 21.44 97 ILE A CA 1
ATOM 780 C C . ILE A 1 105 ? 38.219 -6.687 11.371 1.00 20.53 97 ILE A C 1
ATOM 781 O O . ILE A 1 105 ? 38.278 -7.293 10.294 1.00 23.16 97 ILE A O 1
ATOM 786 N N . ARG A 1 106 ? 37.720 -5.456 11.477 1.00 20.16 98 ARG A N 1
ATOM 787 C CA . ARG A 1 106 ? 37.180 -4.745 10.323 1.00 21.86 98 ARG A CA 1
ATOM 788 C C . ARG A 1 106 ? 38.033 -3.582 9.842 1.00 19.80 98 ARG A C 1
ATOM 789 O O . ARG A 1 106 ? 37.771 -3.064 8.749 1.00 20.39 98 ARG A O 1
ATOM 797 N N . ARG A 1 107 ? 39.011 -3.133 10.627 1.00 18.81 99 ARG A N 1
ATOM 798 C CA . ARG A 1 107 ? 39.897 -2.040 10.259 1.00 17.08 99 ARG A CA 1
ATOM 799 C C . ARG A 1 107 ? 41.299 -2.405 10.714 1.00 17.60 99 ARG A C 1
ATOM 800 O O . ARG A 1 107 ? 41.488 -2.930 11.818 1.00 19.50 99 ARG A O 1
ATOM 808 N N . VAL A 1 108 ? 42.284 -2.103 9.885 1.00 16.69 100 VAL A N 1
ATOM 809 C CA . VAL A 1 108 ? 43.672 -2.364 10.233 1.00 16.66 100 VAL A CA 1
ATOM 810 C C . VAL A 1 108 ? 44.484 -1.108 9.940 1.00 16.24 100 VAL A C 1
ATOM 811 O O . VAL A 1 108 ? 44.352 -0.511 8.861 1.00 17.59 100 VAL A O 1
ATOM 815 N N . PRO A 1 109 ? 45.321 -0.665 10.858 1.00 16.30 101 PRO A N 1
ATOM 816 C CA . PRO A 1 109 ? 46.176 0.488 10.586 1.00 16.09 101 PRO A CA 1
ATOM 817 C C . PRO A 1 109 ? 47.309 0.114 9.632 1.00 15.75 101 PRO A C 1
ATOM 818 O O . PRO A 1 109 ? 47.800 -1.022 9.628 1.00 16.67 101 PRO A O 1
ATOM 822 N N . VAL A 1 110 ? 47.721 1.092 8.830 1.00 15.57 102 VAL A N 1
ATOM 823 C CA . VAL A 1 110 ? 48.722 0.900 7.790 1.00 15.86 102 VAL A CA 1
ATOM 824 C C . VAL A 1 110 ? 49.869 1.841 8.090 1.00 16.41 102 VAL A C 1
ATOM 825 O O . VAL A 1 110 ? 49.646 3.027 8.334 1.00 16.31 102 VAL A O 1
ATOM 829 N N . VAL A 1 111 ? 51.089 1.322 8.022 1.00 17.29 103 VAL A N 1
ATOM 830 C CA . VAL A 1 111 ? 52.280 2.096 8.321 1.00 17.49 103 VAL A CA 1
ATOM 831 C C . VAL A 1 111 ? 53.203 2.076 7.117 1.00 18.06 103 VAL A C 1
ATOM 832 O O . VAL A 1 111 ? 53.120 1.205 6.247 1.00 19.24 103 VAL A O 1
ATOM 836 N N . ASP A 1 112 ? 54.075 3.062 7.077 1.00 20.00 104 ASP A N 1
ATOM 837 C CA . ASP A 1 112 ? 55.160 3.065 6.106 1.00 22.69 104 ASP A CA 1
ATOM 838 C C . ASP A 1 112 ? 56.334 2.235 6.625 1.00 24.01 104 ASP A C 1
ATOM 839 O O . ASP A 1 112 ? 56.270 1.613 7.686 1.00 22.90 104 ASP A O 1
ATOM 844 N N . ARG A 1 113 ? 57.427 2.216 5.865 1.00 27.46 105 ARG A N 1
ATOM 845 C CA . ARG A 1 113 ? 58.569 1.394 6.241 1.00 31.96 105 ARG A CA 1
ATOM 846 C C . ARG A 1 113 ? 59.239 1.859 7.526 1.00 30.59 105 ARG A C 1
ATOM 847 O O . ARG A 1 113 ? 59.955 1.065 8.148 1.00 32.04 105 ARG A O 1
ATOM 855 N N . GLU A 1 114 ? 59.019 3.104 7.946 1.00 28.72 106 GLU A N 1
ATOM 856 C CA . GLU A 1 114 ? 59.496 3.571 9.240 1.00 29.46 106 GLU A CA 1
ATOM 857 C C . GLU A 1 114 ? 58.488 3.323 10.354 1.00 26.00 106 GLU A C 1
ATOM 858 O O . GLU A 1 114 ? 58.684 3.812 11.472 1.00 27.50 106 GLU A O 1
ATOM 864 N N . LYS A 1 115 ? 57.418 2.584 10.072 1.00 24.02 107 LYS A N 1
ATOM 865 C CA . LYS A 1 115 ? 56.376 2.253 11.042 1.00 23.10 107 LYS A CA 1
ATOM 866 C C . LYS A 1 115 ? 55.578 3.468 11.487 1.00 23.20 107 LYS A C 1
ATOM 867 O O . LYS A 1 115 ? 54.986 3.464 12.565 1.00 24.60 107 LYS A O 1
ATOM 873 N N . ARG A 1 116 ? 55.543 4.513 10.677 1.00 20.99 108 ARG A N 1
ATOM 874 C CA . ARG A 1 116 ? 54.675 5.653 10.921 1.00 21.70 108 ARG A CA 1
ATOM 875 C C . ARG A 1 116 ? 53.299 5.381 10.329 1.00 20.21 108 ARG A C 1
ATOM 876 O O . ARG A 1 116 ? 53.187 4.866 9.216 1.00 20.02 108 ARG A O 1
ATOM 884 N N . LEU A 1 117 ? 52.250 5.778 11.045 1.00 20.24 109 LEU A N 1
ATOM 885 C CA . LEU A 1 117 ? 50.880 5.597 10.574 1.00 20.06 109 LEU A CA 1
ATOM 886 C C . LEU A 1 117 ? 50.612 6.465 9.351 1.00 20.32 109 LEU A C 1
ATOM 887 O O . LEU A 1 117 ? 50.772 7.689 9.405 1.00 22.32 109 LEU A O 1
ATOM 892 N N . VAL A 1 118 ? 50.202 5.816 8.258 1.00 18.66 110 VAL A N 1
ATOM 893 C CA . VAL A 1 118 ? 49.900 6.504 7.001 1.00 19.53 110 VAL A CA 1
ATOM 894 C C . VAL A 1 118 ? 48.495 6.241 6.485 1.00 19.84 110 VAL A C 1
ATOM 895 O O . VAL A 1 118 ? 48.039 6.966 5.590 1.00 22.16 110 VAL A O 1
ATOM 899 N N . GLY A 1 119 ? 47.790 5.242 6.997 1.00 17.69 111 GLY A N 1
ATOM 900 C CA . GLY A 1 119 ? 46.448 5.008 6.511 1.00 18.65 111 GLY A CA 1
ATOM 901 C C . GLY A 1 119 ? 45.732 3.992 7.365 1.00 16.68 111 GLY A C 1
ATOM 902 O O . GLY A 1 119 ? 46.273 3.482 8.346 1.00 16.72 111 GLY A O 1
ATOM 903 N N . ILE A 1 120 ? 44.468 3.770 7.017 1.00 16.76 112 ILE A N 1
ATOM 904 C CA . ILE A 1 120 ? 43.619 2.761 7.631 1.00 17.08 112 ILE A CA 1
ATOM 905 C C . ILE A 1 120 ? 42.952 1.973 6.524 1.00 16.53 112 ILE A C 1
ATOM 906 O O . ILE A 1 120 ? 42.454 2.562 5.559 1.00 18.66 112 ILE A O 1
ATOM 911 N N . LEU A 1 121 ? 42.999 0.657 6.626 1.00 16.66 113 LEU A N 1
ATOM 912 C CA . LEU A 1 121 ? 42.353 -0.222 5.656 1.00 16.68 113 LEU A CA 1
ATOM 913 C C . LEU A 1 121 ? 41.103 -0.815 6.296 1.00 17.36 113 LEU A C 1
ATOM 914 O O . LEU A 1 121 ? 41.183 -1.459 7.335 1.00 18.16 113 LEU A O 1
ATOM 919 N N . SER A 1 122 ? 39.953 -0.599 5.693 1.00 19.81 114 SER A N 1
ATOM 920 C CA A SER A 1 122 ? 38.708 -1.122 6.235 0.53 21.87 114 SER A CA 1
ATOM 921 C CA B SER A 1 122 ? 38.696 -1.107 6.225 0.47 21.81 114 SER A CA 1
ATOM 922 C C . SER A 1 122 ? 38.129 -2.151 5.278 1.00 22.65 114 SER A C 1
ATOM 923 O O . SER A 1 122 ? 38.326 -2.073 4.068 1.00 24.17 114 SER A O 1
ATOM 928 N N . LEU A 1 123 ? 37.429 -3.147 5.825 1.00 25.78 115 LEU A N 1
ATOM 929 C CA . LEU A 1 123 ? 36.786 -4.120 4.940 1.00 30.33 115 LEU A CA 1
ATOM 930 C C . LEU A 1 123 ? 35.925 -3.434 3.882 1.00 33.73 115 LEU A C 1
ATOM 931 O O . LEU A 1 123 ? 35.817 -3.928 2.752 1.00 35.07 115 LEU A O 1
ATOM 936 N N . GLY A 1 124 ? 35.322 -2.288 4.216 1.00 35.88 116 GLY A N 1
ATOM 937 C CA . GLY A 1 124 ? 34.501 -1.568 3.250 1.00 38.00 116 GLY A CA 1
ATOM 938 C C . GLY A 1 124 ? 35.286 -0.927 2.123 1.00 39.19 116 GLY A C 1
ATOM 939 O O . GLY A 1 124 ? 34.693 -0.525 1.115 1.00 42.57 116 GLY A O 1
ATOM 940 N N . ASP A 1 125 ? 36.603 -0.792 2.284 1.00 39.26 117 ASP A N 1
ATOM 941 C CA . ASP A 1 125 ? 37.455 -0.315 1.205 1.00 38.51 117 ASP A CA 1
ATOM 942 C C . ASP A 1 125 ? 37.643 -1.365 0.121 1.00 41.49 117 ASP A C 1
ATOM 943 O O . ASP A 1 125 ? 38.163 -1.037 -0.955 1.00 41.16 117 ASP A O 1
ATOM 948 N N . LEU A 1 126 ? 37.254 -2.611 0.387 1.00 43.15 118 LEU A N 1
ATOM 949 C CA . LEU A 1 126 ? 37.541 -3.735 -0.502 1.00 44.65 118 LEU A CA 1
ATOM 950 C C . LEU A 1 126 ? 36.323 -4.109 -1.340 1.00 46.45 118 LEU A C 1
ATOM 951 O O . LEU A 1 126 ? 35.255 -4.393 -0.799 1.00 47.50 118 LEU A O 1
ATOM 956 N N . HIS B 1 8 ? 13.768 -29.886 2.112 1.00 56.19 0 HIS B N 1
ATOM 957 C CA . HIS B 1 8 ? 12.865 -29.541 3.246 1.00 55.67 0 HIS B CA 1
ATOM 958 C C . HIS B 1 8 ? 13.344 -28.270 3.953 1.00 53.39 0 HIS B C 1
ATOM 959 O O . HIS B 1 8 ? 14.540 -28.077 4.172 1.00 53.50 0 HIS B O 1
ATOM 966 N N . MET B 1 9 ? 12.397 -27.404 4.298 1.00 50.89 1 MET B N 1
ATOM 967 C CA . MET B 1 9 ? 12.725 -26.122 4.909 1.00 47.85 1 MET B CA 1
ATOM 968 C C . MET B 1 9 ? 13.070 -26.306 6.381 1.00 45.50 1 MET B C 1
ATOM 969 O O . MET B 1 9 ? 12.286 -26.877 7.146 1.00 48.54 1 MET B O 1
ATOM 971 N N . THR B 1 10 ? 14.249 -25.824 6.773 1.00 39.34 2 THR B N 1
ATOM 972 C CA . THR B 1 10 ? 14.641 -25.812 8.179 1.00 35.55 2 THR B CA 1
ATOM 973 C C . THR B 1 10 ? 14.037 -24.597 8.860 1.00 33.22 2 THR B C 1
ATOM 974 O O . THR B 1 10 ? 14.166 -23.479 8.364 1.00 32.35 2 THR B O 1
ATOM 978 N N . THR B 1 11 ? 13.409 -24.809 10.012 1.00 31.28 3 THR B N 1
ATOM 979 C CA . THR B 1 11 ? 12.799 -23.707 10.740 1.00 30.25 3 THR B CA 1
ATOM 980 C C . THR B 1 11 ? 13.777 -23.153 11.772 1.00 28.13 3 THR B C 1
ATOM 981 O O . THR B 1 11 ? 14.750 -23.806 12.161 1.00 28.10 3 THR B O 1
ATOM 985 N N . VAL B 1 12 ? 13.500 -21.924 12.214 1.00 25.69 4 VAL B N 1
ATOM 986 C CA . VAL B 1 12 ? 14.330 -21.285 13.230 1.00 25.37 4 VAL B CA 1
ATOM 987 C C . VAL B 1 12 ? 14.414 -22.144 14.486 1.00 26.97 4 VAL B C 1
ATOM 988 O O . VAL B 1 12 ? 15.475 -22.244 15.118 1.00 27.10 4 VAL B O 1
ATOM 992 N N . ALA B 1 13 ? 13.303 -22.769 14.874 1.00 28.37 5 ALA B N 1
ATOM 993 C CA . ALA B 1 13 ? 13.299 -23.556 16.103 1.00 30.28 5 ALA B CA 1
ATOM 994 C C . ALA B 1 13 ? 14.351 -24.653 16.074 1.00 30.76 5 ALA B C 1
ATOM 995 O O . ALA B 1 13 ? 14.843 -25.071 17.127 1.00 32.29 5 ALA B O 1
ATOM 997 N N . GLU B 1 14 ? 14.717 -25.134 14.887 1.00 31.80 6 GLU B N 1
ATOM 998 C CA . GLU B 1 14 ? 15.645 -26.250 14.839 1.00 33.77 6 GLU B CA 1
ATOM 999 C C . GLU B 1 14 ? 17.075 -25.835 15.121 1.00 34.29 6 GLU B C 1
ATOM 1000 O O . GLU B 1 14 ? 17.896 -26.701 15.438 1.00 35.51 6 GLU B O 1
ATOM 1006 N N . VAL B 1 15 ? 17.396 -24.544 15.034 1.00 33.21 7 VAL B N 1
ATOM 1007 C CA . VAL B 1 15 ? 18.793 -24.150 15.169 1.00 34.42 7 VAL B CA 1
ATOM 1008 C C . VAL B 1 15 ? 19.027 -23.069 16.217 1.00 32.57 7 VAL B C 1
ATOM 1009 O O . VAL B 1 15 ? 20.177 -22.754 16.548 1.00 34.28 7 VAL B O 1
ATOM 1013 N N . MET B 1 16 ? 17.952 -22.470 16.716 1.00 29.85 8 MET B N 1
ATOM 1014 C CA . MET B 1 16 ? 18.070 -21.424 17.718 1.00 27.43 8 MET B CA 1
ATOM 1015 C C . MET B 1 16 ? 18.495 -22.005 19.071 1.00 29.64 8 MET B C 1
ATOM 1016 O O . MET B 1 16 ? 18.338 -23.189 19.338 1.00 30.85 8 MET B O 1
ATOM 1021 N N . THR B 1 17 ? 19.027 -21.143 19.934 1.00 30.26 9 THR B N 1
ATOM 1022 C CA . THR B 1 17 ? 19.287 -21.511 21.324 1.00 32.69 9 THR B CA 1
ATOM 1023 C C . THR B 1 17 ? 18.031 -21.248 22.140 1.00 33.30 9 THR B C 1
ATOM 1024 O O . THR B 1 17 ? 17.448 -20.168 22.036 1.00 31.26 9 THR B O 1
ATOM 1028 N N . ARG B 1 18 ? 17.620 -22.221 22.961 1.00 37.98 10 ARG B N 1
ATOM 1029 C CA . ARG B 1 18 ? 16.498 -22.026 23.876 1.00 41.36 10 ARG B CA 1
ATOM 1030 C C . ARG B 1 18 ? 16.940 -21.610 25.273 1.00 42.22 10 ARG B C 1
ATOM 1031 O O . ARG B 1 18 ? 16.086 -21.323 26.119 1.00 43.38 10 ARG B O 1
ATOM 1039 N N . ASP B 1 19 ? 18.242 -21.563 25.535 1.00 42.15 11 ASP B N 1
ATOM 1040 C CA . ASP B 1 19 ? 18.749 -21.145 26.843 1.00 44.67 11 ASP B CA 1
ATOM 1041 C C . ASP B 1 19 ? 18.838 -19.623 26.812 1.00 41.64 11 ASP B C 1
ATOM 1042 O O . ASP B 1 19 ? 19.721 -19.043 26.169 1.00 44.70 11 ASP B O 1
ATOM 1047 N N . LEU B 1 20 ? 17.905 -18.963 27.490 1.00 35.16 12 LEU B N 1
ATOM 1048 C CA . LEU B 1 20 ? 17.768 -17.516 27.402 1.00 28.97 12 LEU B CA 1
ATOM 1049 C C . LEU B 1 20 ? 18.457 -16.825 28.568 1.00 27.15 12 LEU B C 1
ATOM 1050 O O . LEU B 1 20 ? 18.184 -17.130 29.734 1.00 30.03 12 LEU B O 1
ATOM 1055 N N . ALA B 1 21 ? 19.304 -15.861 28.245 1.00 23.40 13 ALA B N 1
ATOM 1056 C CA . ALA B 1 21 ? 19.993 -15.007 29.202 1.00 21.23 13 ALA B CA 1
ATOM 1057 C C . ALA B 1 21 ? 19.622 -13.590 28.782 1.00 20.43 13 ALA B C 1
ATOM 1058 O O . ALA B 1 21 ? 20.141 -13.058 27.799 1.00 22.39 13 ALA B O 1
ATOM 1060 N N . THR B 1 22 ? 18.714 -12.974 29.504 1.00 20.74 14 THR B N 1
ATOM 1061 C CA . THR B 1 22 ? 1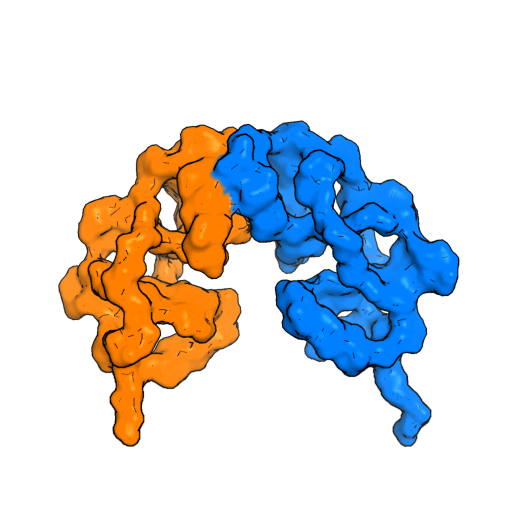8.212 -11.673 29.136 1.00 21.81 14 THR B CA 1
ATOM 1062 C C . THR B 1 22 ? 18.591 -10.692 30.238 1.00 20.69 14 THR B C 1
ATOM 1063 O O . THR B 1 22 ? 19.083 -11.060 31.310 1.00 22.73 14 THR B O 1
ATOM 1067 N N . ILE B 1 23 ? 18.377 -9.427 29.957 1.00 20.67 15 ILE B N 1
ATOM 1068 C CA . ILE B 1 23 ? 18.646 -8.351 30.893 1.00 22.17 15 ILE B CA 1
ATOM 1069 C C . ILE B 1 23 ? 17.409 -7.475 30.959 1.00 21.22 15 ILE B C 1
ATOM 1070 O O . ILE B 1 23 ? 16.711 -7.276 29.960 1.00 21.16 15 ILE B O 1
ATOM 1075 N N . GLY B 1 24 ? 17.134 -6.94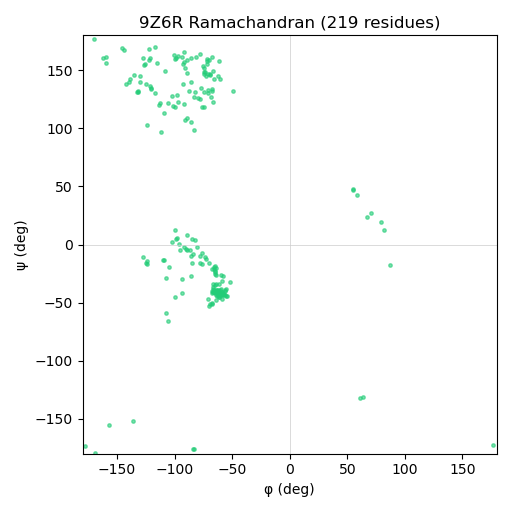8 32.144 1.00 21.14 16 GLY B N 1
ATOM 1076 C CA . GLY B 1 24 ? 15.986 -6.094 32.326 1.00 20.88 16 GLY B CA 1
ATOM 1077 C C . GLY B 1 24 ? 16.377 -4.636 32.320 1.00 21.07 16 GLY B C 1
ATOM 1078 O O . GLY B 1 24 ? 17.536 -4.294 32.543 1.00 21.20 16 GLY B O 1
ATOM 1079 N N . PRO B 1 25 ? 15.413 -3.745 32.063 1.00 22.66 17 PRO B N 1
ATOM 1080 C CA . PRO B 1 25 ? 15.766 -2.322 31.936 1.00 23.03 17 PRO B CA 1
ATOM 1081 C C . PRO B 1 25 ? 16.310 -1.701 33.210 1.00 22.76 17 PRO B C 1
ATOM 1082 O O . PRO B 1 25 ? 16.989 -0.670 33.137 1.00 24.45 17 PRO B O 1
ATOM 1086 N N . SER B 1 26 ? 16.050 -2.297 34.372 1.00 22.69 18 SER B N 1
ATOM 1087 C CA . SER B 1 26 ? 16.554 -1.751 35.622 1.00 24.39 18 SER B CA 1
ATOM 1088 C C . SER B 1 26 ? 17.967 -2.227 35.954 1.00 23.63 18 SER B C 1
ATOM 1089 O O . SER B 1 26 ? 18.572 -1.696 36.888 1.00 25.20 18 SER B O 1
ATOM 1092 N N . GLN B 1 27 ? 18.510 -3.202 35.222 1.00 22.61 19 GLN B N 1
ATOM 1093 C CA . GLN B 1 27 ? 19.854 -3.696 35.481 1.00 21.06 19 GLN B CA 1
ATOM 1094 C C . GLN B 1 27 ? 20.896 -2.774 34.851 1.00 19.93 19 GLN B C 1
ATOM 1095 O O . GLN B 1 27 ? 20.593 -1.958 33.977 1.00 20.83 19 GLN B O 1
ATOM 1101 N N . SER B 1 28 ? 22.136 -2.891 35.325 1.00 19.30 20 SER B N 1
ATOM 1102 C CA . SER B 1 28 ? 23.145 -1.889 35.006 1.00 18.65 20 SER B CA 1
ATOM 1103 C C . SER B 1 28 ? 23.860 -2.158 33.679 1.00 18.26 20 SER B C 1
ATOM 1104 O O . SER B 1 28 ? 23.927 -3.283 33.175 1.00 18.30 20 SER B O 1
ATOM 1107 N N . LEU B 1 29 ? 24.465 -1.093 33.164 1.00 18.44 21 LEU B N 1
ATOM 1108 C CA . LEU B 1 29 ? 25.344 -1.203 32.004 1.00 19.31 21 LEU B CA 1
ATOM 1109 C C . LEU B 1 29 ? 26.499 -2.140 32.298 1.00 18.35 21 LEU B C 1
ATOM 1110 O O . LEU B 1 29 ? 26.916 -2.910 31.430 1.00 18.18 21 LEU B O 1
ATOM 1115 N N . ARG B 1 30 ? 27.036 -2.098 33.522 1.00 18.81 22 ARG B N 1
ATOM 1116 C CA . ARG B 1 30 ? 28.112 -3.011 33.888 1.00 18.16 22 ARG B CA 1
ATOM 1117 C C . ARG B 1 30 ? 27.648 -4.455 33.791 1.00 17.48 22 ARG B C 1
ATOM 1118 O O . ARG B 1 30 ? 28.356 -5.312 33.260 1.00 19.21 22 ARG B O 1
ATOM 1126 N N . GLU B 1 31 ? 26.457 -4.750 34.317 1.00 18.72 23 GLU B N 1
ATOM 1127 C CA . GLU B 1 31 ? 25.941 -6.104 34.248 1.00 18.95 23 GLU B CA 1
ATOM 1128 C C . GLU B 1 31 ? 25.747 -6.543 32.804 1.00 19.45 23 GLU B C 1
ATOM 1129 O O . GLU B 1 31 ? 26.063 -7.682 32.448 1.00 19.54 23 GLU B O 1
ATOM 1135 N N . ALA B 1 32 ? 25.198 -5.664 31.964 1.00 17.75 24 ALA B N 1
ATOM 1136 C CA . ALA B 1 32 ? 25.049 -5.987 30.545 1.00 17.41 24 ALA B CA 1
ATOM 1137 C C . ALA B 1 32 ? 26.391 -6.293 29.900 1.00 17.01 24 ALA B C 1
ATOM 1138 O O . ALA B 1 32 ? 26.524 -7.290 29.180 1.00 17.63 24 ALA B O 1
ATOM 1140 N N . ALA B 1 33 ? 27.393 -5.444 30.146 1.00 17.52 25 ALA B N 1
ATOM 1141 C CA . ALA B 1 33 ? 28.714 -5.639 29.555 1.00 17.70 25 ALA B CA 1
ATOM 1142 C C . ALA B 1 33 ? 29.333 -6.947 30.021 1.00 17.15 25 ALA B C 1
ATOM 1143 O O . ALA B 1 33 ? 29.999 -7.653 29.251 1.00 18.35 25 ALA B O 1
ATOM 1145 N N . LYS B 1 34 ? 29.150 -7.275 31.305 1.00 17.58 26 LYS B N 1
ATOM 1146 C CA . LYS B 1 34 ? 29.716 -8.505 31.840 1.00 18.71 26 LYS B CA 1
ATOM 1147 C C . LYS B 1 34 ? 29.042 -9.721 31.231 1.00 19.43 26 LYS B C 1
ATOM 1148 O O . LYS B 1 34 ? 29.715 -10.709 30.912 1.00 20.76 26 LYS B O 1
ATOM 1154 N N . MET B 1 35 ? 27.714 -9.661 31.046 1.00 19.29 27 MET B N 1
ATOM 1155 C CA . MET B 1 35 ? 27.017 -10.744 30.352 1.00 18.79 27 MET B CA 1
ATOM 1156 C C . MET B 1 35 ? 27.523 -10.902 28.920 1.00 18.47 27 MET B C 1
ATOM 1157 O O . MET B 1 35 ? 27.712 -12.026 28.439 1.00 20.00 27 MET B O 1
ATOM 1162 N N . MET B 1 36 ? 27.739 -9.789 28.224 1.00 17.94 28 MET B N 1
ATOM 1163 C CA . MET B 1 36 ? 28.240 -9.883 26.852 1.00 17.97 28 MET B CA 1
ATOM 1164 C C . MET B 1 36 ? 29.601 -10.564 26.825 1.00 19.20 28 MET B C 1
ATOM 1165 O O . MET B 1 36 ? 29.893 -11.374 25.929 1.00 20.59 28 MET B O 1
ATOM 1170 N N . ASP B 1 37 ? 30.458 -10.230 27.783 1.00 19.58 29 ASP B N 1
ATOM 1171 C CA . ASP B 1 37 ? 31.765 -10.867 27.854 1.00 20.68 29 ASP B CA 1
ATOM 1172 C C . ASP B 1 37 ? 31.634 -12.347 28.209 1.00 21.28 29 ASP B C 1
ATOM 1173 O O . ASP B 1 37 ? 32.193 -13.218 27.533 1.00 22.76 29 ASP B O 1
ATOM 1178 N N . ASP B 1 38 ? 30.891 -12.646 29.275 1.00 20.12 30 ASP B N 1
ATOM 1179 C CA . ASP B 1 38 ? 30.825 -14.015 29.776 1.00 22.22 30 ASP B CA 1
ATOM 1180 C C . ASP B 1 38 ? 30.201 -14.955 28.751 1.00 22.54 30 ASP B C 1
ATOM 1181 O O . ASP B 1 38 ? 30.641 -16.103 28.599 1.00 25.35 30 ASP B O 1
ATOM 1186 N N . LEU B 1 39 ? 29.174 -14.486 28.048 1.00 21.41 31 LEU B N 1
ATOM 1187 C CA . LEU B 1 39 ? 28.462 -15.286 27.063 1.00 22.54 31 LEU B CA 1
ATOM 1188 C C . LEU B 1 39 ? 29.065 -15.174 25.670 1.00 22.87 31 LEU B C 1
ATOM 1189 O O . LEU B 1 39 ? 28.641 -15.899 24.765 1.00 24.53 31 LEU B O 1
ATOM 1194 N N . ASN B 1 40 ? 30.065 -14.320 25.499 1.00 21.89 32 ASN B N 1
ATOM 1195 C CA A ASN B 1 40 ? 30.708 -14.083 24.211 0.50 22.84 32 ASN B CA 1
ATOM 1196 C CA B ASN B 1 40 ? 30.707 -14.126 24.201 0.50 22.71 32 ASN B CA 1
ATOM 1197 C C . ASN B 1 40 ? 29.688 -13.727 23.133 1.00 22.37 32 ASN B C 1
ATOM 1198 O O . ASN B 1 40 ? 29.685 -14.281 22.024 1.00 25.09 32 ASN B O 1
ATOM 1207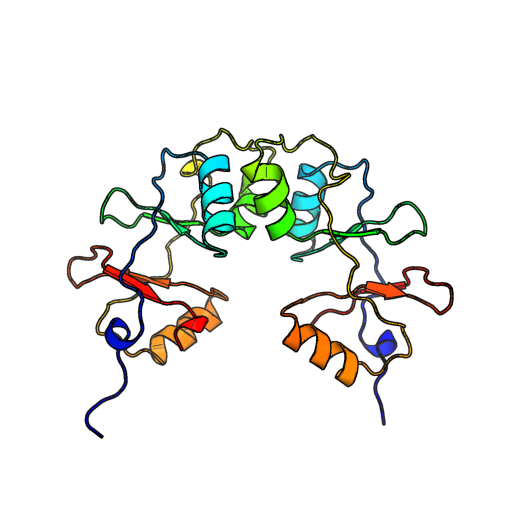 N N . VAL B 1 41 ? 28.828 -12.759 23.457 1.00 20.07 33 VAL B N 1
ATOM 1208 C CA . VAL B 1 41 ? 27.845 -12.253 22.500 1.00 19.99 33 VAL B CA 1
ATOM 1209 C C . VAL B 1 41 ? 27.971 -10.742 22.379 1.00 19.44 33 VAL B C 1
ATOM 1210 O O . VAL B 1 41 ? 28.411 -10.056 23.306 1.00 18.94 33 VAL B O 1
ATOM 1214 N N . GLY B 1 42 ? 27.547 -10.215 21.233 1.00 20.21 34 GLY B N 1
ATOM 1215 C CA . GLY B 1 42 ? 27.522 -8.792 20.993 1.00 21.09 34 GLY B CA 1
ATOM 1216 C C . GLY B 1 42 ? 26.196 -8.113 21.236 1.00 19.11 34 GLY B C 1
ATOM 1217 O O . GLY B 1 42 ? 26.092 -6.899 21.058 1.00 19.94 34 GLY B O 1
ATOM 1218 N N . SER B 1 43 ? 25.179 -8.853 21.655 1.00 18.49 35 SER B N 1
A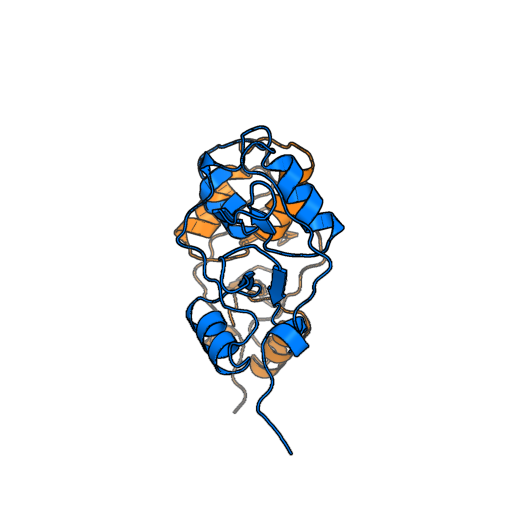TOM 1219 C CA A SER B 1 43 ? 23.891 -8.249 21.919 0.59 19.21 35 SER B CA 1
ATOM 1220 C CA B SER B 1 43 ? 23.825 -8.326 21.791 0.41 19.23 35 SER B CA 1
ATOM 1221 C C . SER B 1 43 ? 23.091 -9.162 22.829 1.00 19.03 35 SER B C 1
ATOM 1222 O O . SER B 1 43 ? 23.304 -10.373 22.895 1.00 20.79 35 SER B O 1
ATOM 1227 N N . LEU B 1 44 ? 22.214 -8.525 23.599 1.00 18.91 36 LEU B N 1
ATOM 1228 C CA . LEU B 1 44 ? 21.420 -9.187 24.627 1.00 18.48 36 LEU B CA 1
ATOM 1229 C C . LEU B 1 44 ? 19.965 -8.791 24.431 1.00 17.88 36 LEU B C 1
ATOM 1230 O O . LEU B 1 44 ? 19.676 -7.606 24.197 1.00 18.40 36 LEU B O 1
ATOM 1235 N N . PRO B 1 45 ? 19.029 -9.722 24.588 1.00 18.05 37 PRO B N 1
ATOM 1236 C CA . PRO B 1 45 ? 17.616 -9.315 24.622 1.00 18.26 37 PRO B CA 1
ATOM 1237 C C . PRO B 1 45 ? 17.326 -8.571 25.918 1.00 18.26 37 PRO B C 1
ATOM 1238 O O . PRO B 1 45 ? 17.722 -9.002 27.008 1.00 19.46 37 PRO B O 1
ATOM 1242 N N . VAL B 1 46 ? 16.645 -7.438 25.782 1.00 18.72 38 VAL B N 1
ATOM 1243 C CA . VAL B 1 46 ? 16.163 -6.651 26.906 1.00 18.21 38 VAL B CA 1
ATOM 1244 C C . VAL B 1 46 ? 14.706 -6.999 27.078 1.00 18.81 38 VAL B C 1
ATOM 1245 O O . VAL B 1 46 ? 13.899 -6.802 26.163 1.00 19.31 38 VAL B O 1
ATOM 1249 N N . CYS B 1 47 ? 14.363 -7.544 28.232 1.00 18.88 39 CYS B N 1
ATOM 1250 C CA A CYS B 1 47 ? 13.018 -8.022 28.511 0.71 19.46 39 CYS B CA 1
ATOM 1251 C CA B CYS B 1 47 ? 12.977 -7.882 28.451 0.29 21.65 39 CYS B CA 1
ATOM 1252 C C . CYS B 1 47 ? 12.546 -7.472 29.843 1.00 21.26 39 CYS B C 1
ATOM 1253 O O . CYS B 1 47 ? 13.319 -7.472 30.811 1.00 22.38 39 CYS B O 1
ATOM 1258 N N . ASP B 1 48 ? 11.309 -7.062 29.895 1.00 25.53 40 ASP B N 1
ATOM 1259 C CA . ASP B 1 48 ? 10.647 -6.709 31.144 1.00 30.12 40 ASP B CA 1
ATOM 1260 C C . ASP B 1 48 ? 9.605 -7.810 31.294 1.00 30.10 40 ASP B C 1
ATOM 1261 O O . ASP B 1 48 ? 8.551 -7.758 30.654 1.00 30.59 40 ASP B O 1
ATOM 1266 N N . GLY B 1 49 ? 9.933 -8.844 32.069 1.00 31.41 41 GLY B N 1
ATOM 1267 C CA . GLY B 1 49 ? 9.068 -10.015 32.121 1.00 32.74 41 GLY B CA 1
ATOM 1268 C C . GLY B 1 49 ? 8.999 -10.709 30.767 1.00 33.11 41 GLY B C 1
ATOM 1269 O O . GLY B 1 49 ? 10.017 -10.980 30.114 1.00 30.34 41 GLY B O 1
ATOM 1270 N N . VAL B 1 50 ? 7.771 -11.005 30.330 1.00 36.33 42 VAL B N 1
ATOM 1271 C CA . VAL B 1 50 ? 7.565 -11.624 29.023 1.00 38.09 42 VAL B CA 1
ATOM 1272 C C . VAL B 1 50 ? 7.621 -10.623 27.878 1.00 35.93 42 VAL B C 1
ATOM 1273 O O . VAL B 1 50 ? 7.515 -11.034 26.715 1.00 39.03 42 VAL B O 1
ATOM 1277 N N . ASN B 1 51 ? 7.798 -9.329 28.169 1.00 34.20 43 ASN B N 1
ATOM 1278 C CA . ASN B 1 51 ? 7.774 -8.257 27.173 1.00 33.82 43 ASN B CA 1
ATOM 1279 C C . ASN B 1 51 ? 9.185 -8.052 26.625 1.00 27.30 43 ASN B C 1
ATOM 1280 O O . ASN B 1 51 ? 10.060 -7.522 27.321 1.00 26.50 43 ASN B O 1
ATOM 1285 N N . LEU B 1 52 ? 9.393 -8.451 25.366 1.00 24.27 44 LEU B N 1
ATOM 1286 C CA . LEU B 1 52 ? 10.641 -8.195 24.668 1.00 22.26 44 LEU B CA 1
ATOM 1287 C C . LEU B 1 52 ? 10.676 -6.731 24.247 1.00 21.93 44 LEU B C 1
ATOM 1288 O O . LEU B 1 52 ? 9.835 -6.291 23.462 1.00 22.83 44 LEU B O 1
ATOM 1293 N N . ILE B 1 53 ? 11.650 -5.986 24.763 1.00 21.32 45 ILE B N 1
ATOM 1294 C CA . ILE B 1 53 ? 11.746 -4.553 24.477 1.00 23.43 45 ILE B CA 1
ATOM 1295 C C . ILE B 1 53 ? 12.663 -4.279 23.295 1.00 23.32 45 ILE B C 1
ATOM 1296 O O . ILE B 1 53 ? 12.379 -3.415 22.458 1.00 26.91 45 ILE B O 1
ATOM 1301 N N . GLY B 1 54 ? 13.787 -4.976 23.226 1.00 20.78 46 GLY B N 1
ATOM 1302 C CA . GLY B 1 54 ? 14.710 -4.763 22.129 1.00 21.98 46 GLY B CA 1
ATOM 1303 C C . GLY B 1 54 ? 15.936 -5.620 22.325 1.00 20.33 46 GLY B C 1
ATOM 1304 O O . GLY B 1 54 ? 15.977 -6.467 23.219 1.00 21.17 46 GLY B O 1
ATOM 1305 N N . MET B 1 55 ? 16.928 -5.401 21.468 1.00 20.65 47 MET B N 1
ATOM 1306 C CA . MET B 1 55 ? 18.247 -6.018 21.582 1.00 20.36 47 MET B CA 1
ATOM 1307 C C . MET B 1 55 ? 19.266 -4.928 21.885 1.00 19.61 47 MET B C 1
ATOM 1308 O O . MET B 1 55 ? 19.411 -3.974 21.116 1.00 21.72 47 MET B O 1
ATOM 1313 N N . LEU B 1 56 ? 19.951 -5.053 23.018 1.00 17.48 48 LEU B N 1
ATOM 1314 C CA . LEU B 1 56 ? 20.981 -4.103 23.402 1.00 17.43 48 LEU B CA 1
ATOM 1315 C C . LEU B 1 56 ? 22.315 -4.611 22.879 1.00 17.53 48 LEU B C 1
ATOM 1316 O O . LEU B 1 56 ? 22.723 -5.718 23.223 1.00 18.43 48 LEU B O 1
ATOM 1321 N N . THR B 1 57 ? 22.988 -3.824 22.047 1.00 17.44 49 THR B N 1
ATOM 1322 C CA . THR B 1 57 ? 24.269 -4.246 21.497 1.00 17.46 49 THR B CA 1
ATOM 1323 C C . THR B 1 57 ? 25.438 -3.630 22.268 1.00 17.66 49 THR B C 1
ATOM 1324 O O . THR B 1 57 ? 25.305 -2.625 22.973 1.00 18.20 49 THR B O 1
ATOM 1328 N N . ASP B 1 58 ? 26.605 -4.255 22.122 1.00 18.08 50 ASP B N 1
ATOM 1329 C CA . ASP B 1 58 ? 27.817 -3.670 22.682 1.00 18.55 50 ASP B CA 1
ATOM 1330 C C . ASP B 1 58 ? 28.033 -2.259 22.144 1.00 19.10 50 ASP B C 1
ATOM 1331 O O . ASP B 1 58 ? 28.291 -1.328 22.904 1.00 20.32 50 ASP B O 1
ATOM 1336 N N . ARG B 1 59 ? 27.843 -2.061 20.842 1.00 20.02 51 ARG B N 1
ATOM 1337 C CA . ARG B 1 59 ? 27.992 -0.720 20.294 1.00 21.21 51 ARG B CA 1
ATOM 1338 C C . ARG B 1 59 ? 26.989 0.270 20.890 1.00 21.00 51 ARG B C 1
ATOM 1339 O O . ARG B 1 59 ? 27.338 1.435 21.120 1.00 21.78 51 ARG B O 1
ATOM 1347 N N . ASP B 1 60 ? 25.735 -0.155 21.124 1.00 20.68 52 ASP B N 1
ATOM 1348 C CA . ASP B 1 60 ? 24.769 0.738 21.771 1.00 20.76 52 ASP B CA 1
ATOM 1349 C C . ASP B 1 60 ? 25.314 1.273 23.093 1.00 19.41 52 ASP B C 1
ATOM 1350 O O . ASP B 1 60 ? 25.162 2.461 23.418 1.00 20.21 52 ASP B O 1
ATOM 1355 N N . ILE B 1 61 ? 25.912 0.395 23.900 1.00 19.30 53 ILE B N 1
ATOM 1356 C CA . ILE B 1 61 ? 26.469 0.842 25.177 1.00 19.36 53 ILE B CA 1
ATOM 1357 C C . ILE B 1 61 ? 27.487 1.950 24.945 1.00 19.82 53 ILE B C 1
ATOM 1358 O O . ILE B 1 61 ? 27.511 2.968 25.655 1.00 21.76 53 ILE B O 1
ATOM 1363 N N . VAL B 1 62 ? 28.328 1.781 23.930 1.00 20.24 54 VAL B N 1
ATOM 1364 C CA . VAL B 1 62 ? 29.379 2.755 23.667 1.00 20.21 54 VAL B CA 1
ATOM 1365 C C . VAL B 1 62 ? 28.788 4.057 23.145 1.00 20.59 54 VAL B C 1
ATOM 1366 O O . VAL B 1 62 ? 29.090 5.138 23.657 1.00 20.21 54 VAL B O 1
ATOM 1370 N N . VAL B 1 63 ? 27.969 3.989 22.088 1.00 21.35 55 VAL B N 1
ATOM 1371 C CA . VAL B 1 63 ? 27.606 5.223 21.387 1.00 23.74 55 VAL B CA 1
ATOM 1372 C C . VAL B 1 63 ? 26.433 5.955 22.020 1.00 25.77 55 VAL B C 1
ATOM 1373 O O . VAL B 1 63 ? 26.212 7.136 21.700 1.00 28.33 55 VAL B O 1
ATOM 1377 N N . ARG B 1 64 ? 25.672 5.294 22.898 1.00 24.32 56 ARG B N 1
ATOM 1378 C CA . ARG B 1 64 ? 24.571 5.937 23.607 1.00 26.50 56 ARG B CA 1
ATOM 1379 C C . ARG B 1 64 ? 24.830 6.200 25.083 1.00 27.22 56 ARG B C 1
ATOM 1380 O O . ARG B 1 64 ? 24.263 7.151 25.616 1.00 31.11 56 ARG B O 1
ATOM 1388 N N . ALA B 1 65 ? 25.660 5.401 25.754 1.00 23.46 57 ALA B N 1
ATOM 1389 C CA . ALA B 1 65 ? 25.925 5.566 27.184 1.00 23.18 57 ALA B CA 1
ATOM 1390 C C . ALA B 1 65 ? 27.320 6.124 27.424 1.00 23.22 57 ALA B C 1
ATOM 1391 O O . ALA B 1 65 ? 27.465 7.202 28.001 1.00 23.61 57 ALA B O 1
ATOM 1393 N N . VAL B 1 66 ? 28.363 5.427 26.971 1.00 22.42 58 VAL B N 1
ATOM 1394 C CA . VAL B 1 66 ? 29.713 5.884 27.266 1.00 22.09 58 VAL B CA 1
ATOM 1395 C C . VAL B 1 66 ? 29.944 7.262 26.671 1.00 22.78 58 VAL B C 1
ATOM 1396 O O . VAL B 1 66 ? 30.550 8.131 27.304 1.00 23.26 58 VAL B O 1
ATOM 1400 N N . SER B 1 67 ? 29.491 7.480 25.430 1.00 21.97 59 SER B N 1
ATOM 1401 C CA . SER B 1 67 ? 29.704 8.778 24.797 1.00 23.56 59 SER B CA 1
ATOM 1402 C C . SER B 1 67 ? 28.964 9.904 25.509 1.00 25.23 59 SER B C 1
ATOM 1403 O O . SER B 1 67 ? 29.318 11.076 25.331 1.00 27.10 59 SER B O 1
ATOM 1406 N N . ALA B 1 68 ? 27.963 9.581 26.323 1.00 26.62 60 ALA B N 1
ATOM 1407 C CA . ALA B 1 68 ? 27.223 10.582 27.076 1.00 28.76 60 ALA B CA 1
ATOM 1408 C C . ALA B 1 68 ? 27.709 10.698 28.512 1.00 29.32 60 ALA B C 1
ATOM 1409 O O . ALA B 1 68 ? 27.108 11.438 29.304 1.00 31.89 60 ALA B O 1
ATOM 1411 N N . GLY B 1 69 ? 28.771 9.980 28.863 1.00 28.78 61 GLY B N 1
ATOM 1412 C CA . GLY B 1 69 ? 29.337 10.057 30.189 1.00 28.04 61 GLY B CA 1
ATOM 1413 C C . GLY B 1 69 ? 28.607 9.260 31.236 1.00 28.57 61 GLY B C 1
ATOM 1414 O O . GLY B 1 69 ? 28.772 9.532 32.424 1.00 30.79 61 GLY B O 1
ATOM 1415 N N . VAL B 1 70 ? 27.800 8.294 30.846 1.00 26.37 62 VAL B N 1
ATOM 1416 C CA . VAL B 1 70 ? 27.018 7.530 31.816 1.00 25.66 62 VAL B CA 1
ATOM 1417 C C . VAL B 1 70 ? 27.903 6.513 32.529 1.00 25.86 62 VAL B C 1
ATOM 1418 O O . VAL B 1 70 ? 28.683 5.789 31.894 1.00 27.17 62 VAL B O 1
ATOM 1422 N N . ALA B 1 71 ? 27.764 6.439 33.855 1.00 26.84 63 ALA B N 1
ATOM 1423 C CA . ALA B 1 71 ? 28.584 5.543 34.644 1.00 26.39 63 ALA B CA 1
ATOM 1424 C C . ALA B 1 71 ? 28.134 4.092 34.465 1.00 22.30 63 ALA B C 1
ATOM 1425 O O . ALA B 1 71 ? 26.948 3.813 34.239 1.00 22.39 63 ALA B O 1
ATOM 1427 N N . PRO B 1 72 ? 29.054 3.143 34.618 1.00 21.07 64 PRO B N 1
ATOM 1428 C CA . PRO B 1 72 ? 28.675 1.730 34.447 1.00 19.67 64 PRO B CA 1
ATOM 1429 C C . PRO B 1 72 ? 27.586 1.244 35.387 1.00 19.48 64 PRO B C 1
ATOM 1430 O O . PRO B 1 72 ? 26.854 0.321 35.023 1.00 19.95 64 PRO B O 1
ATOM 1434 N N . ASN B 1 73 ? 27.479 1.777 36.607 1.00 19.90 65 ASN B N 1
ATOM 1435 C CA . A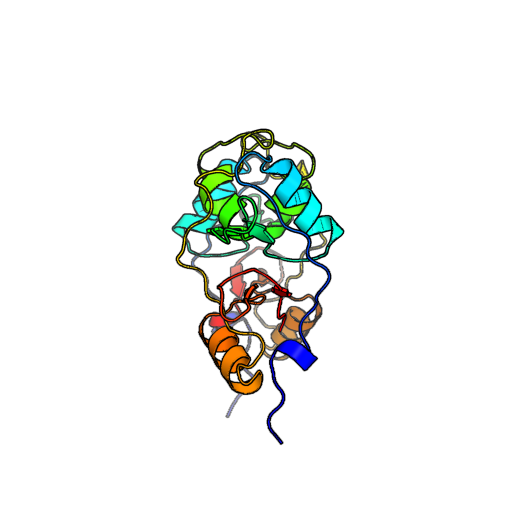SN B 1 73 ? 26.445 1.281 37.517 1.00 20.36 65 ASN B CA 1
ATOM 1436 C C . ASN B 1 73 ? 25.036 1.775 37.182 1.00 20.93 65 ASN B C 1
ATOM 1437 O O . ASN B 1 73 ? 24.071 1.316 37.797 1.00 22.24 65 ASN B O 1
ATOM 1442 N N . GLU B 1 74 ? 24.880 2.695 36.238 1.00 20.35 66 GLU B N 1
ATOM 1443 C CA . GLU B 1 74 ? 23.559 3.162 35.847 1.00 21.68 66 GLU B CA 1
ATOM 1444 C C . GLU B 1 74 ? 22.764 2.086 35.105 1.00 20.64 66 GLU B C 1
ATOM 1445 O O . GLU B 1 74 ? 23.316 1.265 34.371 1.00 20.47 66 GLU B O 1
ATOM 1451 N N . ARG B 1 75 ? 21.444 2.102 35.302 1.00 21.21 67 ARG B N 1
ATOM 1452 C CA . ARG B 1 75 ? 20.568 1.181 34.601 1.00 20.48 67 ARG B CA 1
ATOM 1453 C C . ARG B 1 75 ? 20.646 1.379 33.089 1.00 20.75 67 ARG B C 1
ATOM 1454 O O . ARG B 1 75 ? 21.007 2.447 32.583 1.00 21.72 67 ARG B O 1
ATOM 1462 N N . ILE B 1 76 ? 20.267 0.321 32.364 1.00 21.08 68 ILE B N 1
ATOM 1463 C CA . ILE B 1 76 ? 20.295 0.377 30.904 1.00 21.41 68 ILE B CA 1
ATOM 1464 C C . ILE B 1 76 ? 19.049 1.008 30.305 1.00 21.86 68 ILE B C 1
ATOM 1465 O O . ILE B 1 76 ? 19.034 1.263 29.099 1.00 23.59 68 ILE B O 1
ATOM 1470 N N . GLU B 1 77 ? 18.011 1.280 31.106 1.00 23.02 69 GLU B N 1
ATOM 1471 C CA . GLU B 1 77 ? 16.740 1.748 30.557 1.00 25.53 69 GLU B CA 1
ATOM 1472 C C . GLU B 1 77 ? 16.961 2.899 29.587 1.00 27.22 69 GLU B C 1
ATOM 1473 O O . GLU B 1 77 ? 17.701 3.839 29.876 1.00 27.98 69 GLU B O 1
ATOM 1479 N N . GLY B 1 78 ? 16.329 2.811 28.424 1.00 27.49 70 GLY B N 1
ATOM 1480 C CA . GLY B 1 78 ? 16.384 3.875 27.450 1.00 29.63 70 GLY B CA 1
ATOM 1481 C C . GLY B 1 78 ? 17.563 3.827 26.502 1.00 29.09 70 GLY B C 1
ATOM 1482 O O . GLY B 1 78 ? 17.533 4.495 25.460 1.00 32.91 70 GLY B O 1
ATOM 1483 N N . VAL B 1 79 ? 18.610 3.073 26.836 1.00 26.52 71 VAL B N 1
ATOM 1484 C CA . VAL B 1 79 ? 19.734 2.914 25.915 1.00 26.88 71 VAL B CA 1
ATOM 1485 C C . VAL B 1 79 ? 19.325 2.132 24.672 1.00 26.62 71 VAL B C 1
ATOM 1486 O O . VAL B 1 79 ? 19.722 2.482 23.562 1.00 27.67 71 VAL B O 1
ATOM 1490 N N . VAL B 1 80 ? 18.530 1.072 24.826 1.00 28.60 72 VAL B N 1
ATOM 1491 C CA . VAL B 1 80 ? 18.132 0.256 23.686 1.00 31.66 72 VAL B CA 1
ATOM 1492 C C . VAL B 1 80 ? 17.253 1.072 22.744 1.00 34.46 72 VAL B C 1
ATOM 1493 O O . VAL B 1 80 ? 16.443 1.912 23.163 1.00 35.68 72 VAL B O 1
ATOM 1497 N N . SER B 1 81 ? 17.439 0.856 21.457 1.00 36.67 73 SER B N 1
ATOM 1498 C CA . SER B 1 81 ? 16.614 1.496 20.456 1.00 39.72 73 SER B CA 1
ATOM 1499 C C . SER B 1 81 ? 16.093 0.389 19.565 1.00 37.90 73 SER B C 1
ATOM 1500 O O . SER B 1 81 ? 16.617 -0.731 19.566 1.00 40.40 73 SER B O 1
ATOM 1503 N N . GLY B 1 82 ? 15.029 0.683 18.841 1.00 32.64 74 GLY B N 1
ATOM 1504 C CA . GLY B 1 82 ? 14.409 -0.320 18.018 1.00 29.90 74 GLY B CA 1
ATOM 1505 C C . GLY B 1 82 ? 13.621 0.303 16.896 1.00 28.99 74 GLY B C 1
ATOM 1506 O O . GLY B 1 82 ? 13.893 1.427 16.465 1.00 30.20 74 GLY B O 1
ATOM 1507 N N . PRO B 1 83 ? 12.626 -0.425 16.406 1.00 27.71 75 PRO B N 1
ATOM 1508 C CA . PRO B 1 83 ? 12.175 -1.731 16.914 1.00 27.43 75 PRO B CA 1
ATOM 1509 C C . PRO B 1 83 ? 13.170 -2.831 16.593 1.00 24.30 75 PRO B C 1
ATOM 1510 O O . PRO B 1 83 ? 13.940 -2.713 15.631 1.00 24.30 75 PRO B O 1
ATOM 1514 N N . PRO B 1 84 ? 13.184 -3.911 17.365 1.00 24.39 76 PRO B N 1
ATOM 1515 C CA . PRO B 1 84 ? 14.117 -4.993 17.074 1.00 22.99 76 PRO B CA 1
ATOM 1516 C C . PRO B 1 84 ? 13.680 -5.802 15.874 1.00 20.54 76 PRO B C 1
ATOM 1517 O O . PRO B 1 84 ? 12.492 -5.981 15.619 1.00 20.37 76 PRO B O 1
ATOM 1521 N N . ASP B 1 85 ? 14.669 -6.311 15.152 1.00 21.12 77 ASP B N 1
ATOM 1522 C CA . ASP B 1 85 ? 14.426 -7.478 14.321 1.00 21.64 77 ASP B CA 1
ATOM 1523 C C . ASP B 1 85 ? 13.988 -8.609 15.235 1.00 21.88 77 ASP B C 1
ATOM 1524 O O . ASP B 1 85 ? 14.483 -8.753 16.361 1.00 23.27 77 ASP B O 1
ATOM 1529 N N . TRP B 1 86 ? 13.046 -9.403 14.757 1.00 20.47 78 TRP B N 1
ATOM 1530 C CA . TRP B 1 86 ? 12.589 -10.573 15.474 1.00 19.27 78 TRP B CA 1
ATOM 1531 C C . TRP B 1 86 ? 11.919 -11.503 14.482 1.00 20.10 78 TRP B C 1
ATOM 1532 O O . TRP B 1 86 ? 11.518 -11.087 13.393 1.00 20.58 78 TRP B O 1
ATOM 1543 N N . CYS B 1 87 ? 11.783 -12.762 14.877 1.00 20.26 79 CYS B N 1
ATOM 1544 C CA . CYS B 1 87 ? 11.158 -13.741 14.004 1.00 19.53 79 CYS B CA 1
ATOM 1545 C C . CYS B 1 87 ? 10.380 -14.726 14.861 1.00 19.56 79 CYS B C 1
ATOM 1546 O O . CYS B 1 87 ? 10.508 -14.748 16.096 1.00 20.37 79 CYS B O 1
ATOM 1549 N N . TYR B 1 88 ? 9.580 -15.546 14.193 1.00 21.90 80 TYR B N 1
ATOM 1550 C CA . TYR B 1 88 ? 8.883 -16.643 14.848 1.00 22.21 80 TYR B CA 1
ATOM 1551 C C . TYR B 1 88 ? 9.692 -17.933 14.759 1.00 23.78 80 TYR B C 1
ATOM 1552 O O . TYR B 1 88 ? 10.492 -18.131 13.844 1.00 23.52 80 TYR B O 1
ATOM 1561 N N . GLU B 1 89 ? 9.447 -18.834 15.709 1.00 25.77 81 GLU B N 1
ATOM 1562 C CA . GLU B 1 89 ? 10.184 -20.086 15.730 1.00 27.13 81 GLU B CA 1
ATOM 1563 C C . GLU B 1 89 ? 9.885 -20.960 14.518 1.00 27.19 81 GLU B C 1
ATOM 1564 O O . GLU B 1 89 ? 10.711 -21.810 14.169 1.00 29.01 81 GLU B O 1
ATOM 1570 N N . ASP B 1 90 ? 8.744 -20.775 13.857 1.00 28.38 82 ASP B N 1
ATOM 1571 C CA . ASP B 1 90 ? 8.436 -21.547 12.658 1.00 30.00 82 ASP B CA 1
ATOM 1572 C C . ASP B 1 90 ? 8.715 -20.786 11.366 1.00 28.31 82 ASP B C 1
ATOM 1573 O O . ASP B 1 90 ? 8.284 -21.225 10.294 1.00 29.18 82 ASP B O 1
ATOM 1578 N N . ASP B 1 91 ? 9.425 -19.666 11.439 1.00 25.21 83 ASP B N 1
ATOM 1579 C CA . ASP B 1 91 ? 9.915 -19.029 10.230 1.00 25.21 83 ASP B CA 1
ATOM 1580 C C . ASP B 1 91 ? 11.025 -19.876 9.610 1.00 26.26 83 ASP B C 1
ATOM 1581 O O . ASP B 1 91 ? 11.651 -20.712 10.265 1.00 25.44 83 ASP B O 1
ATOM 1586 N N . ASP B 1 92 ? 11.243 -19.652 8.316 1.00 27.04 84 ASP B N 1
ATOM 1587 C CA . ASP B 1 92 ? 12.300 -20.308 7.560 1.00 29.12 84 ASP B CA 1
ATOM 1588 C C . ASP B 1 92 ? 13.644 -19.696 7.938 1.00 26.99 84 ASP B C 1
ATOM 1589 O O . ASP B 1 92 ? 13.864 -18.499 7.749 1.00 25.71 84 ASP B O 1
ATOM 1594 N N . VAL B 1 93 ? 14.538 -20.512 8.498 1.00 28.12 85 VAL B N 1
ATOM 1595 C CA . VAL B 1 93 ? 15.813 -19.981 8.956 1.00 29.02 85 VAL B CA 1
ATOM 1596 C C . VAL B 1 93 ? 16.617 -19.380 7.812 1.00 28.79 85 VAL B C 1
ATOM 1597 O O . VAL B 1 93 ? 17.351 -18.405 8.011 1.00 28.27 85 VAL B O 1
ATOM 1601 N N . ASP B 1 94 ? 16.524 -19.949 6.609 1.00 29.54 86 ASP B N 1
ATOM 1602 C CA . ASP B 1 94 ? 17.298 -19.380 5.508 1.00 31.35 86 ASP B CA 1
ATOM 1603 C C . ASP B 1 94 ? 16.829 -17.965 5.193 1.00 29.41 86 ASP B C 1
ATOM 1604 O O . ASP B 1 94 ? 17.647 -17.072 4.944 1.00 30.66 86 ASP B O 1
ATOM 1609 N N . THR B 1 95 ? 15.518 -17.733 5.242 1.00 27.92 87 THR B N 1
ATOM 1610 C CA . THR B 1 95 ? 14.986 -16.393 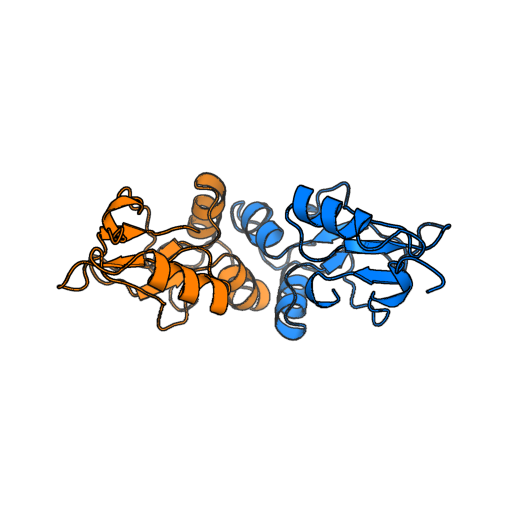5.022 1.00 28.17 87 THR B CA 1
ATOM 1611 C C . THR B 1 95 ? 15.451 -15.443 6.118 1.00 26.01 87 THR B C 1
ATOM 1612 O O . THR B 1 95 ? 15.938 -14.342 5.840 1.00 26.82 87 THR B O 1
ATOM 1616 N N . VAL B 1 96 ? 15.338 -15.865 7.377 1.00 25.21 88 VAL B N 1
ATOM 1617 C CA . VAL B 1 96 ? 15.746 -14.992 8.474 1.00 23.82 88 VAL B CA 1
ATOM 1618 C C . VAL B 1 96 ? 17.230 -14.659 8.384 1.00 24.12 88 VAL B C 1
ATOM 1619 O O . VAL B 1 96 ? 17.635 -13.502 8.540 1.00 25.06 88 VAL B O 1
ATOM 1623 N N . ARG B 1 97 ? 18.069 -15.658 8.118 1.00 25.92 89 ARG B N 1
ATOM 1624 C CA . ARG B 1 97 ? 19.499 -15.381 8.025 1.00 28.34 89 ARG B CA 1
ATOM 1625 C C . ARG B 1 97 ? 19.838 -14.452 6.863 1.00 28.08 89 ARG B C 1
ATOM 1626 O O . ARG B 1 97 ? 20.751 -13.630 6.986 1.00 29.26 89 ARG B O 1
ATOM 1634 N N . LYS B 1 98 ? 19.120 -14.538 5.741 1.00 27.44 90 LYS B N 1
ATOM 1635 C CA . LYS B 1 98 ? 19.340 -13.575 4.667 1.00 29.53 90 LYS B CA 1
ATOM 1636 C C . LYS B 1 98 ? 19.065 -12.156 5.155 1.00 29.69 90 LYS B C 1
ATOM 1637 O O . LYS B 1 98 ? 19.837 -11.231 4.878 1.00 31.77 90 LYS B O 1
ATOM 1639 N N . LYS B 1 99 ? 17.990 -11.969 5.920 1.00 28.23 91 LYS B N 1
ATOM 1640 C CA . LYS B 1 99 ? 17.681 -10.639 6.443 1.00 29.07 91 LYS B CA 1
ATOM 1641 C C . LYS B 1 99 ? 18.727 -10.174 7.454 1.00 28.75 91 LYS B C 1
ATOM 1642 O O . LYS B 1 99 ? 19.075 -8.985 7.498 1.00 28.55 91 LYS B O 1
ATOM 1648 N N . MET B 1 100 ? 19.223 -11.087 8.288 1.00 29.63 92 MET B N 1
ATOM 1649 C CA . MET B 1 100 ? 20.266 -10.722 9.242 1.00 30.14 92 MET B CA 1
ATOM 1650 C C . MET B 1 100 ? 21.540 -10.288 8.528 1.00 34.05 92 MET B C 1
ATOM 1651 O O . MET B 1 100 ? 22.182 -9.307 8.926 1.00 33.69 92 MET B O 1
ATOM 1656 N N . GLU B 1 101 ? 21.941 -11.030 7.491 1.00 37.48 93 GLU B N 1
ATOM 1657 C CA . GLU B 1 101 ? 23.099 -10.628 6.699 1.00 42.93 93 GLU B CA 1
ATOM 1658 C C . GLU B 1 101 ? 22.895 -9.246 6.087 1.00 43.96 93 GLU B C 1
ATOM 1659 O O . GLU B 1 101 ? 23.807 -8.413 6.107 1.00 44.46 93 GLU B O 1
ATOM 1665 N N . GLU B 1 102 ? 21.704 -8.981 5.543 1.00 43.79 94 GLU B N 1
ATOM 1666 C CA . GLU B 1 102 ? 21.443 -7.682 4.929 1.00 45.57 94 GLU B CA 1
ATOM 1667 C C . GLU B 1 102 ? 21.587 -6.547 5.938 1.00 44.44 94 GLU B C 1
ATOM 1668 O O . GLU B 1 102 ? 22.120 -5.478 5.609 1.00 44.51 94 GLU B O 1
ATOM 1674 N N . ALA B 1 103 ? 21.130 -6.756 7.169 1.00 43.08 95 ALA B N 1
ATOM 1675 C CA . ALA B 1 103 ? 21.178 -5.725 8.197 1.00 42.81 95 ALA B CA 1
ATOM 1676 C C . ALA B 1 103 ? 22.447 -5.780 9.042 1.00 43.05 95 ALA B C 1
ATOM 1677 O O . ALA B 1 103 ? 22.634 -4.925 9.914 1.00 42.31 95 ALA B O 1
ATOM 1679 N N . GLN B 1 104 ? 23.324 -6.749 8.800 1.00 43.23 96 GLN B N 1
ATOM 1680 C CA . GLN B 1 104 ? 24.562 -6.883 9.562 1.00 44.05 96 GLN B CA 1
ATOM 1681 C C . GLN B 1 104 ? 24.277 -7.053 11.051 1.00 41.98 96 GLN B C 1
ATOM 1682 O O . GLN B 1 104 ? 24.940 -6.462 11.904 1.00 41.58 96 GLN B O 1
ATOM 1688 N N . ILE B 1 105 ? 23.280 -7.861 11.374 1.00 39.99 97 ILE B N 1
ATOM 1689 C CA . ILE B 1 105 ? 23.033 -8.227 12.759 1.00 40.02 97 ILE B CA 1
ATOM 1690 C C . ILE B 1 105 ? 23.428 -9.686 12.922 1.00 38.69 97 ILE B C 1
ATOM 1691 O O . ILE B 1 105 ? 23.327 -10.489 11.987 1.00 37.79 97 ILE B O 1
ATOM 1696 N N . ARG B 1 106 ? 23.875 -10.029 14.122 1.00 37.46 98 ARG B N 1
ATOM 1697 C CA . ARG B 1 106 ? 24.412 -11.351 14.390 1.00 37.86 98 ARG B CA 1
ATOM 1698 C C . ARG B 1 106 ? 23.508 -12.191 15.276 1.00 31.70 98 ARG B C 1
ATOM 1699 O O . ARG B 1 106 ? 23.707 -13.408 15.350 1.00 31.41 98 ARG B O 1
ATOM 1707 N N . ARG B 1 107 ? 22.509 -11.586 15.920 1.00 26.83 99 ARG B N 1
ATOM 1708 C CA . ARG B 1 107 ? 21.595 -12.323 16.782 1.00 24.29 99 ARG B CA 1
ATOM 1709 C C . ARG B 1 107 ? 20.198 -11.759 16.618 1.00 24.59 99 ARG B C 1
ATOM 1710 O O . ARG B 1 107 ? 20.022 -10.537 16.610 1.00 25.99 99 ARG B O 1
ATOM 1718 N N . VAL B 1 108 ? 19.203 -12.635 16.554 1.00 22.01 100 VAL B N 1
ATOM 1719 C CA A VAL B 1 108 ? 17.822 -12.178 16.454 0.46 21.17 100 VAL B CA 1
ATOM 1720 C CA B VAL B 1 108 ? 17.806 -12.224 16.411 0.54 21.45 100 VAL B CA 1
ATOM 1721 C C . VAL B 1 108 ? 16.969 -12.940 17.474 1.00 20.28 100 VAL B C 1
ATOM 1722 O O . VAL B 1 108 ? 17.066 -14.163 17.585 1.00 21.69 100 VAL B O 1
ATOM 1729 N N . PRO B 1 109 ? 16.148 -12.226 18.229 1.00 18.95 101 PRO B N 1
ATOM 1730 C CA . PRO B 1 109 ? 15.257 -12.896 19.177 1.00 18.47 101 PRO B CA 1
ATOM 1731 C C . PRO B 1 109 ? 14.134 -13.601 18.444 1.00 17.61 101 PRO B C 1
ATOM 1732 O O . PRO B 1 109 ? 13.625 -13.132 17.423 1.00 18.91 101 PRO B O 1
ATOM 1736 N N . VAL B 1 110 ? 13.747 -14.750 18.995 1.00 18.52 102 VAL B N 1
ATOM 1737 C CA . VAL B 1 110 ? 12.736 -15.624 18.423 1.00 19.74 102 VAL B CA 1
ATOM 1738 C C . VAL B 1 110 ? 11.583 -15.692 19.402 1.00 19.87 102 VAL B C 1
ATOM 1739 O O . VAL B 1 110 ? 11.798 -15.937 20.596 1.00 20.83 102 VAL B O 1
ATOM 1743 N N . VAL B 1 111 ? 10.371 -15.489 18.901 1.00 20.59 103 VAL B N 1
ATOM 1744 C CA . VAL B 1 111 ? 9.163 -15.506 19.712 1.00 21.68 103 VAL B CA 1
ATOM 1745 C C . VAL B 1 111 ? 8.196 -16.570 19.208 1.00 24.50 103 VAL B C 1
ATOM 1746 O O . VAL B 1 111 ? 8.258 -17.017 18.060 1.00 25.42 103 VAL B O 1
ATOM 1750 N N . ASP B 1 112 ? 7.272 -16.958 20.090 1.00 27.61 104 ASP B N 1
ATOM 1751 C CA . ASP B 1 112 ? 6.146 -17.796 19.700 1.00 31.55 104 ASP B CA 1
ATOM 1752 C C . ASP B 1 112 ? 5.036 -16.915 19.120 1.00 35.01 104 ASP B C 1
ATOM 1753 O O . ASP B 1 112 ? 5.193 -15.702 18.951 1.00 34.05 104 ASP B O 1
ATOM 1758 N N . ARG B 1 113 ? 3.901 -17.539 18.789 1.00 38.58 105 ARG B N 1
ATOM 1759 C CA . ARG B 1 113 ? 2.818 -16.805 18.138 1.00 41.95 105 ARG B CA 1
ATOM 1760 C C . ARG B 1 113 ? 2.241 -15.738 19.062 1.00 42.08 105 ARG B C 1
ATOM 1761 O O . ARG B 1 113 ? 1.685 -14.736 18.583 1.00 41.76 105 ARG B O 1
ATOM 1769 N N . GLU B 1 114 ? 2.389 -15.914 20.381 1.00 42.18 106 GLU B N 1
ATOM 1770 C CA . GLU B 1 114 ? 1.953 -14.913 21.352 1.00 43.09 106 GLU B CA 1
ATOM 1771 C C . GLU B 1 114 ? 2.990 -13.821 21.589 1.00 38.66 106 GLU B C 1
ATOM 1772 O O . GLU B 1 114 ? 2.818 -13.011 22.505 1.00 38.70 106 GLU B O 1
ATOM 1778 N N . LYS B 1 115 ? 4.099 -13.832 20.851 1.00 33.70 107 LYS B N 1
ATOM 1779 C CA . LYS B 1 115 ? 5.161 -12.836 20.995 1.00 31.65 107 LYS B CA 1
ATOM 1780 C C . LYS B 1 115 ? 5.940 -12.979 22.302 1.00 31.77 107 LYS B C 1
ATOM 1781 O O . LYS B 1 115 ? 6.516 -12.013 22.800 1.00 33.00 107 LYS B O 1
ATOM 1787 N N . ARG B 1 116 ? 5.998 -14.186 22.842 1.00 30.79 108 ARG B N 1
ATOM 1788 C CA . ARG B 1 116 ? 6.823 -14.466 24.005 1.00 28.57 108 ARG B CA 1
ATOM 1789 C C . ARG B 1 116 ? 8.182 -14.969 23.544 1.00 26.48 108 ARG B C 1
ATOM 1790 O O . ARG B 1 116 ? 8.267 -15.777 22.619 1.00 25.91 108 ARG B O 1
ATOM 1798 N N . LEU B 1 117 ? 9.243 -14.495 24.196 1.00 23.39 109 LEU B N 1
ATOM 1799 C CA . LEU B 1 117 ? 10.588 -14.878 23.791 1.00 22.03 109 LEU B CA 1
ATOM 1800 C C . LEU B 1 117 ? 10.826 -16.352 24.097 1.00 21.28 109 LEU B C 1
ATOM 1801 O O . LEU B 1 117 ? 10.602 -16.801 25.232 1.00 21.91 109 LEU B O 1
ATOM 1806 N N . VAL B 1 118 ? 11.264 -17.108 23.081 1.00 21.96 110 VAL B N 1
ATOM 1807 C CA . VAL B 1 118 ? 11.533 -18.530 23.241 1.00 22.29 110 VAL B CA 1
ATOM 1808 C C . VAL B 1 118 ? 12.953 -18.918 22.853 1.00 22.53 110 VAL B C 1
ATOM 1809 O O . VAL B 1 118 ? 13.380 -20.039 23.160 1.00 24.09 110 VAL B O 1
ATOM 1813 N N . GLY B 1 119 ? 13.677 -18.087 22.122 1.00 21.56 111 GLY B N 1
ATOM 1814 C CA . GLY B 1 119 ? 15.031 -18.456 21.767 1.00 22.90 111 GLY B CA 1
ATOM 1815 C C . GLY B 1 119 ? 15.761 -17.279 21.166 1.00 21.54 111 GLY B C 1
ATOM 1816 O O . GLY B 1 119 ? 15.209 -16.187 21.011 1.00 20.95 111 GLY B O 1
ATOM 1817 N N . ILE B 1 120 ? 17.017 -17.532 20.801 1.00 23.02 112 ILE B N 1
ATOM 1818 C CA . ILE B 1 120 ? 17.846 -16.563 20.097 1.00 23.48 112 ILE B CA 1
ATOM 1819 C C . ILE B 1 120 ? 18.501 -17.277 18.932 1.00 24.04 112 ILE B C 1
ATOM 1820 O O . ILE B 1 120 ? 19.080 -18.354 19.111 1.00 24.95 112 ILE B O 1
ATOM 1825 N N . LEU B 1 121 ? 18.429 -16.670 17.750 1.00 24.17 113 LEU B N 1
ATOM 1826 C CA . LEU B 1 121 ? 19.045 -17.222 16.552 1.00 24.54 113 LEU B CA 1
ATOM 1827 C C . LEU B 1 121 ? 20.346 -16.487 16.261 1.00 26.19 113 LEU B C 1
ATOM 1828 O O . LEU B 1 121 ? 20.364 -15.256 16.186 1.00 24.79 113 LEU B O 1
ATOM 1833 N N . SER B 1 122 ? 21.431 -17.233 16.092 1.00 31.16 114 SER B N 1
ATOM 1834 C CA . SER B 1 122 ? 22.731 -16.624 15.853 1.00 39.45 114 SER B CA 1
ATOM 1835 C C . SER B 1 122 ? 23.295 -17.121 14.536 1.00 45.14 114 SER B C 1
ATOM 1836 O O . SER B 1 122 ? 23.216 -18.320 14.249 1.00 47.36 114 SER B O 1
ATOM 1839 N N . LEU B 1 123 ? 23.860 -16.181 13.761 1.00 47.65 115 LEU B N 1
ATOM 1840 C CA . LEU B 1 123 ? 24.572 -16.402 12.490 1.00 50.84 115 LEU B CA 1
ATOM 1841 C C . LEU B 1 123 ? 23.886 -15.599 11.375 1.00 51.88 115 LEU B C 1
ATOM 1842 O O . LEU B 1 123 ? 24.142 -14.404 11.180 1.00 52.64 115 LEU B O 1
#

Organism: Paraburkholderia phymatum (strain DSM 17167 / CIP 108236 / LMG 21445 / STM815) (NCBI:txid391038)

Sequence (237 aa):
HHHMTTVAEVMTRRDLATIGPSSQSLREAAKMMDDLNVGSSLPVCCDDGVNLIGMLTDRDIVVRAVSSAGVAPNERIIEGVVSGPPDWCYEDDDDVVDTVRKKMEEAQIRRVPVVDREKRLVGILSSLGDLHMTTVAEVMTRDLATIGPSQSLREAAKMMDDLNNVGSSLPVCCDGVNLIGMLTDRDIVVRAVSAGVAPNERIEGVVSGPPDWCYEDDDVDTVRKKMEEAQIRRVVPVVDREKRLVGILSL

InterPro domains:
  IPR000644 CBS domain [PF00571] (4-54)
  IPR000644 CBS domain [PF00571] (71-121)
  IPR000644 CBS domain [PS51371] (8-67)
  IPR000644 CBS domain [PS51371] (71-128)
  IPR000644 CBS domain [SM00116] (11-58)
  IPR000644 CBS domain [SM00116] (75-123)
  IPR046342 CBS domain superfamily [G3DSA:3.10.580.10] (1-130)
  IPR046342 CBS domain superfamily [SSF54631] (3-121)
  IPR051257 Diverse Function CBS-Domain-Containing Protein [PTHR43080] (2-121)

Secondary structure (DSSP, 8-state):
---PPBHHHHSB-S---B-TTSBHHHHHHHHHHHT-SEEEEEETTEEEEEEEHHHIIIIIGGGT--TTSBGGGT--SPPP-EETTSBHHHHHHHHHHHT-SEEEEE-TT-BEEEEEEGGG-/-PPBGGGTSB-----B-TTSBHHHHHHHHHHHT-SEEEEEETTEEEEEEEHHHIIIIIGGGT--TTSB-TTT--SPPP-EETTSBHHHHHHHHHHHT-SEEEEE-TT--EEEEEE-

Solvent-accessible surface area: 12568 Å² total; per-residue (Å²): 162,102,117,150,48,35,0,25,96,41,17,44,145,134,69,40,52,2,15,28,82,61,19,1,96,67,0,0,81,36,0,61,112,86,124,27,11,10,0,0,0,5,72,66,58,82,40,68,0,22,0,37,7,62,18,0,0,29,94,0,5,15,56,31,47,27,8,113,87,151,0,101,73,12,32,62,50,128,31,54,95,8,43,38,95,43,48,20,59,67,7,66,126,116,1,92,145,46,168,45,140,40,3,0,0,3,16,152,132,121,103,7,25,0,3,0,23,66,79,54,91,241,75,54,41,0,34,116,68,17,68,141,128,72,39,49,0,14,22,95,64,14,2,98,76,0,0,111,40,0,70,95,85,126,24,8,11,0,0,2,14,84,69,92,90,31,64,0,22,0,44,8,65,12,0,0,23,92,1,4,15,57,32,48,53,9,119,90,120,4,93,66,17,27,60,56,127,30,67,96,6,58,43,85,47,56,4,107,75,15,65,50,115,2,140,126,54,164,50,140,41,3,0,0,3,28,142,127,122,127,26,29,0,4,0,42,148

Nearest PDB structures (foldseek):
  2p9m-assembly1_B  TM=8.935E-01  e=4.522E-10  Methanocaldococcus jannaschii DSM 2661
  2rc3-assembly2_B  TM=8.717E-01  e=8.209E-10  Nitrosomonas europaea ATCC 19718
  6h1w-assembly1_A  TM=8.512E-01  e=6.841E-09  Methanocaldococcus jannaschii DSM 2661
  7cfh-assembly1_A  TM=7.808E-01  e=3.301E-09  Thermus parvatiensis
  1pbj-assembly1_A  TM=8.166E-01  e=4.752E-07  Methanothermobacter thermautotrophicus str. Delta H

Foldseek 3Di:
DPDFDFQLVQFDQPADAAEQQAWQLVVVVVCVVVVHFKHFYADAQHTDAIQGVVLCVPQAVVVPHDGRGGCNVSGDDPHAEEERGHGVVVSVVVCVVVVHFKHFYAHPVSGTRGIGGPVSD/DFDFQLVAFAQDADAAEQQFFQLVVVVCCVVVVHQWHFYADVQRTQEIQGPVLCVPPAVVVVHDRRGGNHPSGDDDYAAEERGDGVVVVVVVCVVVVHAKHFYAHPVSGTRGIGGD

Radius of gyration: 19.71 Å; Cα contacts (8 Å, |Δi|>4): 511; chains: 2; bounding box: 58×41×54 Å